Protein AF-A0A7K0A4R8-F1 (afdb_monomer)

Structure (mmCIF, N/CA/C/O backbone):
data_AF-A0A7K0A4R8-F1
#
_entry.id   AF-A0A7K0A4R8-F1
#
loop_
_atom_site.group_PDB
_atom_site.id
_atom_site.type_symbol
_atom_site.label_atom_id
_atom_site.label_alt_id
_atom_site.label_comp_id
_atom_site.label_asym_id
_atom_site.label_entity_id
_atom_site.label_seq_id
_atom_site.pdbx_PDB_ins_code
_atom_site.Cartn_x
_atom_site.Cartn_y
_atom_site.Cartn_z
_atom_site.occupancy
_atom_site.B_iso_or_equiv
_atom_site.auth_seq_id
_atom_site.auth_comp_id
_atom_site.auth_asym_id
_atom_site.auth_atom_id
_atom_site.pdbx_PDB_model_num
ATOM 1 N N . MET A 1 1 ? -13.236 -8.583 18.198 1.00 48.03 1 MET A N 1
ATOM 2 C CA . MET A 1 1 ? -13.413 -7.502 19.189 1.00 48.03 1 MET A CA 1
ATOM 3 C C . MET A 1 1 ? -12.842 -6.235 18.577 1.00 48.03 1 MET A C 1
ATOM 5 O O . MET A 1 1 ? -11.644 -6.245 18.315 1.00 48.03 1 MET A O 1
ATOM 9 N N . PRO A 1 2 ? -13.654 -5.213 18.265 1.00 56.94 2 PRO A N 1
ATOM 10 C CA . PRO A 1 2 ? -13.117 -3.922 17.845 1.00 56.94 2 PRO A CA 1
ATOM 11 C C . PRO A 1 2 ? -12.260 -3.360 18.986 1.00 56.94 2 PRO A C 1
ATOM 13 O O . PRO A 1 2 ? -12.686 -3.347 20.142 1.00 56.94 2 PRO A O 1
ATOM 16 N N . SER A 1 3 ? -11.025 -2.979 18.679 1.00 70.00 3 SER A N 1
ATOM 17 C CA . SER A 1 3 ? -10.139 -2.322 19.636 1.00 70.00 3 SER A CA 1
ATOM 18 C C . SER A 1 3 ? -10.689 -0.919 19.939 1.00 70.00 3 SER A C 1
ATOM 20 O O . SER A 1 3 ? -11.349 -0.327 19.100 1.00 70.00 3 SER A O 1
ATOM 22 N N . ASN A 1 4 ? -10.453 -0.330 21.113 1.00 81.88 4 ASN A N 1
ATOM 23 C CA . ASN A 1 4 ? -10.933 1.038 21.419 1.00 81.88 4 ASN A CA 1
ATOM 24 C C . ASN A 1 4 ? -9.849 2.112 21.186 1.00 81.88 4 ASN A C 1
ATOM 26 O O . ASN A 1 4 ? -9.869 3.186 21.779 1.00 81.88 4 ASN A O 1
ATOM 30 N N . LEU A 1 5 ? -8.854 1.800 20.350 1.00 86.50 5 LEU A N 1
ATOM 31 C CA . LEU A 1 5 ? -7.669 2.636 20.143 1.00 86.50 5 LEU A CA 1
ATOM 32 C C . LEU A 1 5 ? -7.964 3.869 19.269 1.00 86.50 5 LEU A C 1
ATOM 34 O O . LEU A 1 5 ? -8.746 3.754 18.331 1.00 86.50 5 LEU A O 1
ATOM 38 N N . PRO A 1 6 ? -7.319 5.027 19.488 1.00 91.19 6 PRO A N 1
ATOM 39 C CA . PRO A 1 6 ? -7.402 6.168 18.571 1.00 91.19 6 PRO A CA 1
ATOM 40 C C . PRO A 1 6 ? -6.922 5.827 17.147 1.00 91.19 6 PRO A C 1
ATOM 42 O O . PRO A 1 6 ? -6.050 4.975 16.971 1.00 91.19 6 PRO A O 1
ATOM 45 N N . LEU A 1 7 ? -7.449 6.520 16.124 1.00 89.19 7 LEU A N 1
ATOM 46 C CA . LEU A 1 7 ? -7.087 6.282 14.712 1.00 89.19 7 LEU A CA 1
ATOM 47 C C . LEU A 1 7 ? -5.584 6.465 14.434 1.00 89.19 7 LEU A C 1
ATOM 49 O O . LEU A 1 7 ? -5.006 5.656 13.714 1.00 89.19 7 LEU A O 1
ATOM 53 N N . ASP A 1 8 ? -4.948 7.464 15.052 1.00 90.12 8 ASP A N 1
ATOM 54 C CA . ASP A 1 8 ? -3.499 7.700 14.940 1.00 90.12 8 ASP A CA 1
ATOM 55 C C . ASP A 1 8 ? -2.684 6.530 15.523 1.00 90.12 8 ASP A C 1
ATOM 57 O O . ASP A 1 8 ? -1.754 6.014 14.902 1.00 90.12 8 ASP A O 1
ATOM 61 N N . THR A 1 9 ? -3.084 6.029 16.696 1.00 91.69 9 THR A N 1
ATOM 62 C CA . THR A 1 9 ? -2.449 4.857 17.317 1.00 91.69 9 THR A CA 1
ATOM 63 C C . THR A 1 9 ? -2.578 3.621 16.435 1.00 91.69 9 THR A C 1
ATOM 65 O O . THR A 1 9 ? -1.631 2.844 16.309 1.00 91.69 9 THR A O 1
ATOM 68 N N . LEU A 1 10 ? -3.734 3.451 15.798 1.00 91.75 10 LEU A N 1
ATOM 69 C CA . LEU A 1 10 ? -3.991 2.337 14.901 1.00 91.75 10 LEU A CA 1
ATOM 70 C C . LEU A 1 10 ? -3.136 2.434 13.623 1.00 91.75 10 LEU A C 1
ATOM 72 O O . LEU A 1 10 ? -2.549 1.435 13.213 1.00 91.75 10 LEU A O 1
ATOM 76 N N . GLY A 1 11 ? -2.958 3.635 13.063 1.00 89.12 11 GLY A N 1
ATOM 77 C CA . GLY A 1 11 ? -2.013 3.891 11.967 1.00 89.12 11 GLY A CA 1
ATOM 78 C C . GLY A 1 11 ? -0.572 3.515 12.317 1.00 89.12 11 GLY A C 1
ATOM 79 O O . GLY A 1 11 ? 0.081 2.769 11.584 1.00 89.12 11 GLY A O 1
ATOM 80 N N . LYS A 1 12 ? -0.102 3.931 13.498 1.00 92.94 12 LYS A N 1
ATOM 81 C CA . LYS A 1 12 ? 1.234 3.578 14.011 1.00 92.94 12 LYS A CA 1
ATOM 82 C C . LYS A 1 12 ? 1.415 2.068 14.189 1.00 92.94 12 LYS A C 1
ATOM 84 O O . LYS A 1 12 ? 2.472 1.532 13.859 1.00 92.94 12 LYS A O 1
ATOM 89 N N . GLN A 1 13 ? 0.390 1.363 14.672 1.00 92.06 13 GLN A N 1
ATOM 90 C CA . GLN A 1 13 ? 0.427 -0.098 14.797 1.00 92.06 13 GLN A CA 1
ATOM 91 C C . GLN A 1 13 ? 0.476 -0.799 13.437 1.00 92.06 13 GLN A C 1
ATOM 93 O O . GLN A 1 13 ? 1.206 -1.782 13.290 1.00 92.06 13 GLN A O 1
ATOM 98 N N . ILE A 1 14 ? -0.255 -0.299 12.438 1.00 93.06 14 ILE A N 1
ATOM 99 C CA . ILE A 1 14 ? -0.179 -0.809 11.064 1.00 93.06 14 ILE A CA 1
ATOM 100 C C . ILE A 1 14 ? 1.254 -0.675 10.547 1.00 93.06 14 ILE A C 1
ATOM 102 O O . ILE A 1 14 ? 1.844 -1.680 10.151 1.00 93.06 14 ILE A O 1
ATOM 106 N N . ALA A 1 15 ? 1.832 0.528 10.615 1.00 91.00 15 ALA A N 1
ATOM 107 C CA . ALA A 1 15 ? 3.188 0.792 10.136 1.00 91.00 15 ALA A CA 1
ATOM 108 C C . ALA A 1 15 ? 4.223 -0.127 10.809 1.00 91.00 15 ALA A C 1
ATOM 110 O O . ALA A 1 15 ? 4.987 -0.807 10.128 1.00 91.00 15 ALA A O 1
ATOM 111 N N . ALA A 1 16 ? 4.174 -0.245 12.140 1.00 91.62 16 ALA A N 1
ATOM 112 C CA . ALA A 1 16 ? 5.097 -1.091 12.895 1.00 91.62 16 ALA A CA 1
ATOM 113 C C . ALA A 1 16 ? 5.015 -2.578 12.506 1.00 91.62 16 ALA A C 1
ATOM 115 O O . ALA A 1 16 ? 6.039 -3.263 12.452 1.00 91.62 16 ALA A O 1
ATOM 116 N N . ASN A 1 17 ? 3.813 -3.097 12.239 1.00 88.88 17 ASN A N 1
ATOM 117 C CA . ASN A 1 17 ? 3.649 -4.479 11.791 1.00 88.88 17 ASN A CA 1
ATOM 118 C C . ASN A 1 17 ? 4.158 -4.675 10.360 1.00 88.88 17 ASN A C 1
ATOM 120 O O . ASN A 1 17 ? 4.811 -5.679 10.096 1.00 88.88 17 ASN A O 1
ATOM 124 N N . VAL A 1 18 ? 3.939 -3.715 9.456 1.00 88.56 18 VAL A N 1
ATOM 125 C CA . VAL A 1 18 ? 4.486 -3.778 8.091 1.00 88.56 18 VAL A CA 1
ATOM 126 C C . VAL A 1 18 ? 6.014 -3.836 8.123 1.00 88.56 18 VAL A C 1
ATOM 128 O O . VAL A 1 18 ? 6.585 -4.766 7.560 1.00 88.56 18 VAL A O 1
ATOM 131 N N . THR A 1 19 ? 6.670 -2.947 8.875 1.00 88.50 19 THR A N 1
ATOM 132 C CA . THR A 1 19 ? 8.137 -2.939 9.004 1.00 88.50 19 THR A CA 1
ATOM 133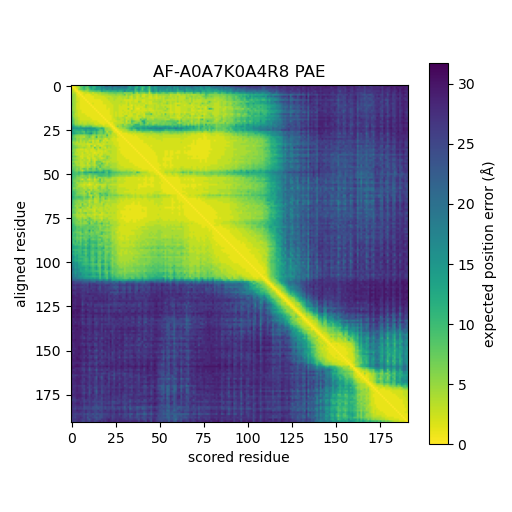 C C . THR A 1 19 ? 8.678 -4.251 9.573 1.00 88.50 19 THR A C 1
ATOM 135 O O . THR A 1 19 ? 9.663 -4.788 9.070 1.00 88.50 19 THR A O 1
ATOM 138 N N . LYS A 1 20 ? 8.033 -4.814 10.603 1.00 87.06 20 LYS A N 1
ATOM 139 C CA . LYS A 1 20 ? 8.429 -6.123 11.154 1.00 87.06 20 LYS A CA 1
ATOM 140 C C . LYS A 1 20 ? 8.215 -7.255 10.153 1.00 87.06 20 LYS A C 1
ATOM 142 O O . LYS A 1 20 ? 9.029 -8.174 10.097 1.00 87.06 20 LYS A O 1
ATOM 147 N N . GLY A 1 21 ? 7.143 -7.190 9.368 1.00 80.50 21 GLY A N 1
ATOM 148 C CA . GLY A 1 21 ? 6.883 -8.153 8.307 1.00 80.50 21 GLY A CA 1
ATOM 149 C C . GLY A 1 21 ? 7.978 -8.142 7.244 1.00 80.50 21 GLY A C 1
ATOM 150 O O . GLY A 1 21 ? 8.451 -9.200 6.841 1.00 80.50 21 GLY A O 1
ATOM 151 N N . ASP A 1 22 ? 8.450 -6.954 6.871 1.00 81.88 22 ASP A N 1
ATOM 152 C CA . ASP A 1 22 ? 9.543 -6.793 5.911 1.00 81.88 22 ASP A CA 1
ATOM 153 C C . ASP A 1 22 ? 10.886 -7.325 6.452 1.00 81.88 22 ASP A C 1
ATOM 155 O O . ASP A 1 22 ? 11.701 -7.830 5.682 1.00 81.88 22 ASP A O 1
ATOM 159 N N . GLN A 1 23 ? 11.107 -7.269 7.772 1.00 82.50 23 GLN A N 1
ATOM 160 C CA . GLN A 1 23 ? 12.340 -7.742 8.418 1.00 82.50 23 GLN A CA 1
ATOM 161 C C . GLN A 1 23 ? 12.416 -9.268 8.597 1.00 82.50 23 GLN A C 1
ATOM 163 O O . GLN A 1 23 ? 13.508 -9.831 8.537 1.00 82.50 23 GLN A O 1
ATOM 168 N N . TYR A 1 24 ? 11.292 -9.955 8.822 1.00 84.38 24 TYR A N 1
ATOM 169 C CA . TYR A 1 24 ? 11.282 -11.385 9.163 1.00 84.38 24 TYR A CA 1
ATOM 170 C C . TYR A 1 24 ? 10.509 -12.205 8.132 1.00 84.38 24 TYR A C 1
ATOM 172 O O . TYR A 1 24 ? 9.318 -12.438 8.310 1.00 84.38 24 TYR A O 1
ATOM 180 N N . ALA A 1 25 ? 11.185 -12.707 7.093 1.00 70.38 25 ALA A N 1
ATOM 181 C CA . ALA A 1 25 ? 10.550 -13.419 5.976 1.00 70.38 25 ALA A CA 1
ATOM 182 C C . ALA A 1 25 ? 9.622 -14.577 6.404 1.00 70.38 25 ALA A C 1
ATOM 184 O O . ALA A 1 25 ? 8.521 -14.694 5.866 1.00 70.38 25 ALA A O 1
ATOM 185 N N . ASP A 1 26 ? 10.012 -15.362 7.413 1.00 72.00 26 ASP A N 1
ATOM 186 C CA . ASP A 1 26 ? 9.232 -16.520 7.884 1.00 72.00 26 ASP A CA 1
ATOM 187 C C . ASP A 1 26 ? 8.018 -16.129 8.743 1.00 72.00 26 ASP A C 1
ATOM 189 O O . ASP A 1 26 ? 7.036 -16.863 8.827 1.00 72.00 26 ASP A O 1
ATOM 193 N N . LYS A 1 27 ? 8.055 -14.948 9.376 1.00 86.12 27 LYS A N 1
ATOM 194 C CA . LYS A 1 27 ? 6.949 -14.404 10.190 1.00 86.12 27 LYS A CA 1
ATOM 195 C C . LYS A 1 27 ? 6.178 -13.294 9.474 1.00 86.12 27 LYS A C 1
ATOM 197 O O . LYS A 1 27 ? 5.185 -12.795 10.004 1.00 86.12 27 LYS A O 1
ATOM 202 N N . AL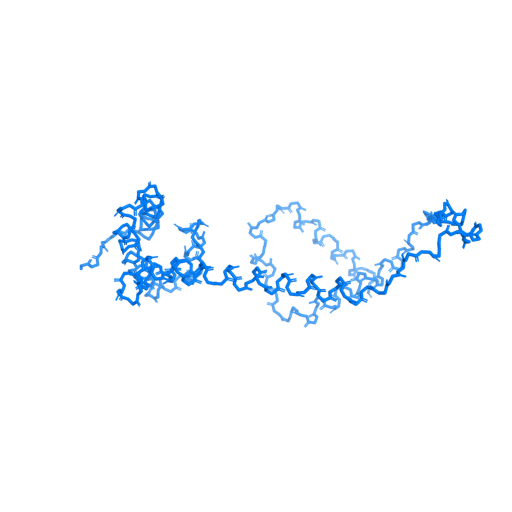A A 1 28 ? 6.605 -12.936 8.266 1.00 86.00 28 ALA A N 1
ATOM 203 C CA . ALA A 1 28 ? 6.108 -11.800 7.507 1.00 86.00 28 ALA A CA 1
ATOM 204 C C . ALA A 1 28 ? 4.602 -11.882 7.289 1.00 86.00 28 ALA A C 1
ATOM 206 O O . ALA A 1 28 ? 3.875 -10.915 7.506 1.00 86.00 28 ALA A O 1
ATOM 207 N N . GLU A 1 29 ? 4.116 -13.068 6.928 1.00 89.12 29 GLU A N 1
ATOM 208 C CA . GLU A 1 29 ? 2.702 -13.271 6.645 1.00 89.12 29 GLU A CA 1
ATOM 209 C C . GLU A 1 29 ? 1.816 -13.025 7.874 1.00 89.12 29 GLU A C 1
ATOM 211 O O . GLU A 1 29 ? 0.745 -12.441 7.736 1.00 89.12 29 GLU A O 1
ATOM 216 N N . GLN A 1 30 ? 2.261 -13.393 9.079 1.00 92.50 30 GLN A N 1
ATOM 217 C CA . GLN A 1 30 ? 1.497 -13.136 10.306 1.00 92.50 30 GLN A CA 1
ATOM 218 C C . GLN A 1 30 ? 1.392 -11.634 10.587 1.00 92.50 30 GLN A C 1
ATOM 220 O O . GLN A 1 30 ? 0.315 -11.141 10.923 1.00 92.50 30 GLN A O 1
ATOM 225 N N . PHE A 1 31 ? 2.485 -10.895 10.393 1.00 93.62 31 PHE A N 1
ATOM 226 C CA . PHE A 1 31 ? 2.487 -9.444 10.559 1.00 93.62 31 PHE A CA 1
ATOM 227 C C . PHE A 1 31 ? 1.642 -8.733 9.497 1.00 93.62 31 PHE A C 1
ATOM 229 O O . PHE A 1 31 ? 0.895 -7.817 9.837 1.00 93.62 31 PHE A O 1
ATOM 236 N N . TYR A 1 32 ? 1.677 -9.177 8.237 1.00 93.88 32 TYR A N 1
ATOM 237 C CA . TYR A 1 32 ? 0.805 -8.627 7.195 1.00 93.88 32 TYR A CA 1
ATOM 238 C C . TYR A 1 32 ? -0.670 -8.969 7.427 1.00 93.88 32 TYR A C 1
ATOM 240 O O . TYR A 1 32 ? -1.522 -8.115 7.194 1.00 93.88 32 TYR A O 1
ATOM 248 N N . LYS A 1 33 ? -0.987 -10.165 7.948 1.00 94.81 33 LYS A N 1
ATOM 249 C CA . LYS A 1 33 ? -2.347 -10.511 8.397 1.00 94.81 33 LYS A CA 1
ATOM 250 C C . LYS A 1 33 ? -2.808 -9.574 9.509 1.00 94.81 33 LYS A C 1
ATOM 252 O O . LYS A 1 33 ? -3.890 -9.006 9.408 1.00 94.81 33 LYS A O 1
ATOM 257 N N . ALA A 1 34 ? -1.978 -9.353 10.528 1.00 95.38 34 ALA A N 1
ATOM 258 C CA . ALA A 1 34 ? -2.294 -8.418 11.606 1.00 95.38 34 ALA A CA 1
ATOM 259 C C . ALA A 1 34 ? -2.507 -6.988 11.078 1.00 95.38 34 ALA A C 1
ATOM 261 O O . ALA A 1 34 ? -3.516 -6.360 11.392 1.00 95.38 34 ALA A O 1
ATOM 262 N N . ALA A 1 35 ? -1.612 -6.496 10.214 1.00 95.69 35 ALA A N 1
ATOM 263 C CA . ALA A 1 35 ? -1.753 -5.193 9.566 1.00 95.69 35 ALA A CA 1
ATOM 264 C C . ALA A 1 35 ? -3.052 -5.089 8.746 1.00 95.69 35 ALA A C 1
ATOM 266 O O . ALA A 1 35 ? -3.754 -4.084 8.835 1.00 95.69 35 ALA A O 1
ATOM 267 N N . GLY A 1 36 ? -3.410 -6.133 7.993 1.00 96.81 36 GLY A N 1
ATOM 268 C CA . GLY A 1 36 ? -4.660 -6.199 7.238 1.00 96.81 36 GLY A CA 1
ATOM 269 C C . GLY A 1 36 ? -5.904 -6.145 8.127 1.00 96.81 36 GLY A C 1
ATOM 270 O O . GLY A 1 36 ? -6.830 -5.401 7.814 1.00 96.81 36 GLY A O 1
ATOM 271 N N . LEU A 1 37 ? -5.906 -6.840 9.271 1.00 97.31 37 LEU A N 1
ATOM 272 C CA . LEU A 1 37 ? -6.999 -6.768 10.250 1.00 97.31 37 LEU A CA 1
ATOM 273 C C . LEU A 1 37 ? -7.175 -5.348 10.808 1.00 97.31 37 LEU A C 1
ATOM 275 O O . LEU A 1 37 ? -8.299 -4.848 10.874 1.00 97.31 37 LEU A O 1
ATOM 279 N N . TYR A 1 38 ? -6.076 -4.664 11.137 1.00 97.00 38 TYR A N 1
ATOM 280 C CA . TYR A 1 38 ? -6.137 -3.261 11.555 1.00 97.00 38 TYR A CA 1
ATOM 281 C C . TYR A 1 38 ? -6.635 -2.347 10.432 1.00 97.00 38 TYR A C 1
ATOM 283 O O . TYR A 1 38 ? -7.429 -1.447 10.687 1.00 97.00 38 TYR A O 1
ATOM 291 N N . LEU A 1 39 ? -6.234 -2.578 9.179 1.00 97.50 39 LEU A N 1
ATOM 292 C CA . LEU A 1 39 ? -6.717 -1.801 8.033 1.00 97.50 39 LEU A CA 1
ATOM 293 C C . LEU A 1 39 ? -8.223 -1.982 7.791 1.00 97.50 39 LEU A C 1
ATOM 295 O O . LEU A 1 39 ? -8.891 -1.010 7.439 1.00 97.50 39 LEU A O 1
ATOM 299 N N . ILE A 1 40 ? -8.769 -3.184 8.002 1.00 97.50 40 ILE A N 1
ATOM 300 C CA . ILE A 1 40 ? -10.220 -3.436 7.951 1.00 97.50 40 ILE A CA 1
ATOM 301 C C . ILE A 1 40 ? -10.928 -2.593 9.012 1.00 97.50 40 ILE A C 1
ATOM 303 O O . ILE A 1 40 ? -11.839 -1.827 8.692 1.00 97.50 40 ILE A O 1
ATOM 307 N N . GLU A 1 41 ? -10.453 -2.667 10.256 1.00 96.56 41 GLU A N 1
ATOM 308 C CA . GLU A 1 41 ? -11.001 -1.891 11.366 1.00 96.56 41 GLU A CA 1
ATOM 309 C C . GLU A 1 41 ? -10.912 -0.377 11.104 1.00 96.56 41 GLU A C 1
ATOM 311 O O . GLU A 1 41 ? -11.895 0.349 11.279 1.00 96.56 41 GLU A O 1
ATOM 316 N N . ALA A 1 42 ? -9.768 0.108 10.618 1.00 96.50 42 ALA A N 1
ATOM 317 C CA . ALA A 1 42 ? -9.579 1.503 10.238 1.00 96.50 42 ALA A CA 1
ATOM 318 C C . ALA A 1 42 ? -10.600 1.938 9.186 1.00 96.50 42 ALA A C 1
ATOM 320 O O . ALA A 1 42 ? -11.249 2.973 9.331 1.00 96.50 42 ALA A O 1
ATOM 321 N N . LYS A 1 43 ? -10.768 1.135 8.132 1.00 96.62 43 LYS A N 1
ATOM 322 C CA . LYS A 1 43 ? -11.656 1.440 7.010 1.00 96.62 43 LYS A CA 1
ATOM 323 C C . LYS A 1 43 ? -13.112 1.536 7.451 1.00 96.62 43 LYS A C 1
ATOM 325 O O . LYS A 1 43 ? -13.824 2.438 7.008 1.00 96.62 43 LYS A O 1
ATOM 330 N N . GLU A 1 44 ? -13.551 0.658 8.349 1.00 96.38 44 GLU A N 1
ATOM 331 C CA . GLU A 1 44 ? -14.889 0.731 8.941 1.00 96.38 44 GLU A CA 1
ATOM 332 C C . GLU A 1 44 ? -15.086 1.998 9.771 1.00 96.38 44 GLU A C 1
ATOM 334 O O . GLU A 1 44 ? -16.130 2.644 9.672 1.00 96.38 44 GLU A O 1
ATOM 339 N N . ARG A 1 45 ? -14.092 2.385 10.573 1.00 94.56 45 ARG A N 1
ATOM 340 C CA . ARG A 1 45 ? -14.174 3.594 11.402 1.00 94.56 45 ARG A CA 1
ATOM 341 C C . ARG A 1 45 ? -14.160 4.864 10.576 1.00 94.56 45 ARG A C 1
ATOM 343 O O . ARG A 1 45 ? -14.979 5.739 10.815 1.00 94.56 45 ARG A O 1
ATOM 350 N N . VAL A 1 46 ? -13.297 4.937 9.569 1.00 95.88 46 VAL A N 1
ATOM 351 C CA . VAL A 1 46 ? -13.259 6.055 8.621 1.00 95.88 46 VAL A CA 1
ATOM 352 C C . VAL A 1 46 ? -14.621 6.217 7.941 1.00 95.88 46 VAL A C 1
ATOM 354 O O . VAL A 1 46 ? -15.147 7.327 7.886 1.00 95.88 46 VAL A O 1
ATOM 357 N N . LYS A 1 47 ? -15.249 5.108 7.524 1.00 95.19 47 LYS A N 1
ATOM 358 C CA . LYS A 1 47 ? -16.606 5.116 6.960 1.00 95.19 47 LYS A CA 1
ATOM 359 C C . LYS A 1 47 ? -17.666 5.597 7.961 1.00 95.19 47 LYS A C 1
ATOM 361 O O . LYS A 1 47 ? -18.592 6.288 7.556 1.00 95.19 47 LYS A O 1
ATOM 366 N N . LYS A 1 48 ? -17.552 5.228 9.242 1.00 94.12 48 LYS A N 1
ATOM 367 C CA . LYS A 1 48 ? -18.496 5.630 10.303 1.00 94.12 48 LYS A CA 1
ATOM 368 C C . LYS A 1 48 ? -18.363 7.104 10.686 1.00 94.12 48 LYS A C 1
ATOM 370 O O . LYS A 1 48 ? -19.374 7.772 10.846 1.00 94.12 48 LYS A O 1
ATOM 375 N N . THR A 1 49 ? -17.138 7.600 10.842 1.00 91.81 49 THR A N 1
ATOM 376 C CA . THR A 1 49 ? -16.881 8.984 11.264 1.00 91.81 49 THR A CA 1
ATOM 377 C C . THR A 1 49 ? -17.107 9.976 10.124 1.00 91.81 49 THR A C 1
ATOM 379 O O . THR A 1 49 ? -17.476 11.115 10.381 1.00 91.81 49 THR A O 1
ATOM 382 N N . ASN A 1 50 ? -16.874 9.564 8.872 1.00 89.94 50 ASN A N 1
ATOM 383 C CA . ASN A 1 50 ? -17.022 10.383 7.660 1.00 89.94 50 ASN A CA 1
ATOM 384 C C . ASN A 1 50 ? -16.234 11.714 7.668 1.00 89.94 50 ASN A C 1
ATOM 386 O O . ASN A 1 50 ? -16.498 12.601 6.866 1.00 89.94 50 ASN A O 1
ATOM 390 N N . ALA A 1 51 ? -15.253 11.852 8.566 1.00 91.50 51 ALA A N 1
ATOM 391 C CA . ALA A 1 51 ? -14.425 13.050 8.691 1.00 91.50 51 ALA A CA 1
ATOM 392 C C . ALA A 1 51 ? -13.330 13.139 7.616 1.00 91.50 51 ALA A C 1
ATOM 394 O O . ALA A 1 51 ? -12.802 14.213 7.356 1.00 91.50 51 ALA A O 1
ATOM 395 N N . LEU A 1 52 ? -12.951 12.005 7.023 1.00 94.38 52 LEU A N 1
ATOM 396 C CA . LEU A 1 52 ? -11.879 11.911 6.037 1.00 94.38 52 LEU A CA 1
ATOM 397 C C . LEU A 1 52 ? -12.111 10.724 5.103 1.00 94.38 52 LEU A C 1
ATOM 399 O O . LEU A 1 52 ? -12.742 9.733 5.471 1.00 94.38 52 LEU A O 1
ATOM 403 N N . THR A 1 53 ? -11.595 10.809 3.881 1.00 96.31 53 THR A N 1
ATOM 404 C CA . THR A 1 53 ? -11.655 9.703 2.919 1.00 96.31 53 THR A CA 1
ATOM 405 C C . THR A 1 53 ? -10.639 8.615 3.272 1.00 96.31 53 THR A C 1
ATOM 407 O O . THR A 1 53 ? -9.599 8.878 3.875 1.00 96.31 53 THR A O 1
ATOM 410 N N . TRP A 1 54 ? -10.875 7.379 2.815 1.00 95.50 54 TRP A N 1
ATOM 411 C CA . TRP A 1 54 ? -9.923 6.273 3.007 1.00 95.50 54 TRP A CA 1
ATOM 412 C C . TRP A 1 54 ? -8.510 6.593 2.489 1.00 95.50 54 TRP A C 1
ATOM 414 O O . TRP A 1 54 ? -7.513 6.192 3.079 1.00 95.50 54 TRP A O 1
ATOM 424 N N . SER A 1 55 ? -8.408 7.361 1.403 1.00 95.56 55 SER A N 1
ATOM 425 C CA . SER A 1 55 ? -7.109 7.749 0.844 1.00 95.56 55 SER A CA 1
ATOM 426 C C . SER A 1 55 ? -6.386 8.780 1.704 1.00 95.56 55 SER A C 1
ATOM 428 O O . SER A 1 55 ? -5.175 8.678 1.882 1.00 95.56 55 SER A O 1
ATOM 430 N N . GLN A 1 56 ? -7.121 9.750 2.256 1.00 95.94 56 GLN A N 1
ATOM 431 C CA . GLN A 1 56 ? -6.568 10.719 3.201 1.00 95.94 56 GLN A CA 1
ATOM 432 C C . GLN A 1 56 ? -6.118 10.025 4.488 1.00 95.94 56 GLN A C 1
ATOM 434 O O . GLN A 1 56 ? -5.029 10.317 4.969 1.00 95.94 56 GLN A O 1
ATOM 439 N N . PHE A 1 57 ? -6.892 9.052 4.990 1.00 96.56 57 PHE A N 1
ATOM 440 C CA . PHE A 1 57 ? -6.497 8.244 6.147 1.00 96.56 57 PHE A CA 1
ATOM 441 C C . PHE A 1 57 ? -5.116 7.623 5.949 1.00 96.56 57 PHE A C 1
ATOM 443 O O . PHE A 1 57 ? -4.236 7.830 6.783 1.00 96.56 57 PHE A O 1
ATOM 450 N N . LEU A 1 58 ? -4.937 6.893 4.840 1.00 96.62 58 LEU A N 1
ATOM 451 C CA . LEU A 1 58 ? -3.683 6.214 4.529 1.00 96.62 58 LEU A CA 1
ATOM 452 C C . LEU A 1 58 ? -2.534 7.213 4.403 1.00 96.62 58 LEU A C 1
ATOM 454 O O . LEU A 1 58 ? -1.494 7.007 5.008 1.00 96.62 58 LEU A O 1
ATOM 458 N N . ARG A 1 59 ? -2.732 8.331 3.697 1.00 94.94 59 ARG A N 1
ATOM 459 C CA . ARG A 1 59 ? -1.684 9.347 3.529 1.00 94.94 59 ARG A CA 1
ATOM 460 C C . ARG A 1 59 ? -1.239 9.968 4.858 1.00 94.94 59 ARG A C 1
ATOM 462 O O . ARG A 1 59 ? -0.052 10.208 5.033 1.00 94.94 59 ARG A O 1
ATOM 469 N N . ILE A 1 60 ? -2.179 10.236 5.765 1.00 94.62 60 ILE A N 1
ATOM 470 C CA . ILE A 1 60 ? -1.906 10.909 7.044 1.00 94.62 60 ILE A CA 1
ATOM 471 C C . ILE A 1 60 ? -1.322 9.935 8.073 1.00 94.62 60 ILE A C 1
ATOM 473 O O . ILE A 1 60 ? -0.370 10.269 8.768 1.00 94.62 60 ILE A O 1
ATOM 477 N N . ASN A 1 61 ? -1.894 8.733 8.184 1.00 94.75 61 ASN A N 1
ATOM 478 C CA . ASN A 1 61 ? -1.611 7.808 9.288 1.00 94.75 61 ASN A CA 1
ATOM 479 C C . ASN A 1 61 ? -0.694 6.642 8.882 1.00 94.75 61 ASN A C 1
ATOM 481 O O . ASN A 1 61 ? -0.225 5.898 9.742 1.00 94.75 61 ASN A O 1
ATOM 485 N N . CYS A 1 62 ? -0.473 6.439 7.582 1.00 94.19 62 CYS A N 1
ATOM 486 C CA . CYS A 1 62 ? 0.304 5.338 7.013 1.00 94.19 62 CYS A CA 1
ATOM 487 C C . CYS A 1 62 ? 1.109 5.827 5.792 1.00 94.19 62 CYS A C 1
ATOM 489 O O . CYS A 1 62 ? 0.935 5.302 4.692 1.00 94.19 62 CYS A O 1
ATOM 491 N N . SER A 1 63 ? 1.966 6.841 5.972 1.00 88.81 63 SER A N 1
ATOM 492 C CA . SER A 1 63 ? 2.680 7.542 4.885 1.00 88.81 63 SER A CA 1
ATOM 493 C C . SER A 1 63 ? 3.408 6.622 3.903 1.00 88.81 63 SER A C 1
ATOM 495 O O . SER A 1 63 ? 3.429 6.888 2.704 1.00 88.81 63 SER A O 1
ATOM 497 N N . ASP A 1 64 ? 3.953 5.516 4.404 1.00 90.50 64 ASP A N 1
ATOM 498 C CA . ASP A 1 64 ? 4.784 4.597 3.621 1.00 90.50 64 ASP A CA 1
ATOM 499 C C . ASP A 1 64 ? 3.953 3.512 2.915 1.00 90.50 64 ASP A C 1
ATOM 501 O O . ASP A 1 64 ? 4.480 2.664 2.192 1.00 90.50 64 ASP A O 1
ATOM 505 N N . LEU A 1 65 ? 2.631 3.514 3.122 1.00 93.94 65 LEU A N 1
ATOM 506 C CA . LEU A 1 65 ? 1.728 2.491 2.623 1.00 93.94 65 LEU A CA 1
ATOM 507 C C . LEU A 1 65 ? 0.917 2.998 1.430 1.00 93.94 65 LEU A C 1
ATOM 509 O O . LEU A 1 65 ? -0.000 3.811 1.556 1.00 93.94 65 LEU A O 1
ATOM 513 N N . SER A 1 66 ? 1.193 2.439 0.252 1.00 95.25 66 SER A N 1
ATOM 514 C CA . SER A 1 66 ? 0.386 2.727 -0.932 1.00 95.25 66 SER A CA 1
ATOM 515 C C . SER A 1 66 ? -1.036 2.167 -0.799 1.00 95.25 66 SER A C 1
ATOM 517 O O . SER A 1 66 ? -1.278 1.153 -0.137 1.00 95.25 66 SER A O 1
ATOM 519 N N . ARG A 1 67 ? -1.999 2.791 -1.494 1.00 96.12 67 ARG A N 1
ATOM 520 C CA . ARG A 1 67 ? -3.402 2.336 -1.509 1.00 96.12 67 ARG A CA 1
ATOM 521 C C . ARG A 1 67 ? -3.522 0.881 -1.964 1.00 96.12 67 ARG A C 1
ATOM 523 O O . ARG A 1 67 ? -4.251 0.106 -1.351 1.00 96.12 67 ARG A O 1
ATOM 530 N N . GLN A 1 68 ? -2.798 0.514 -3.021 1.00 95.56 68 GLN A N 1
ATOM 531 C CA . GLN A 1 68 ? -2.773 -0.858 -3.520 1.00 95.56 68 GLN A CA 1
ATOM 532 C C . GLN A 1 68 ? -2.241 -1.809 -2.447 1.00 95.56 68 GLN A C 1
ATOM 534 O O . GLN A 1 68 ? -2.894 -2.800 -2.138 1.00 95.56 68 GLN A O 1
ATOM 539 N N . ARG A 1 69 ? -1.118 -1.468 -1.808 1.00 95.00 69 ARG A N 1
ATOM 540 C CA . ARG A 1 69 ? -0.509 -2.320 -0.787 1.00 95.00 69 ARG A CA 1
ATOM 541 C C . ARG A 1 69 ? -1.412 -2.511 0.434 1.00 95.00 69 ARG A C 1
ATOM 543 O O . ARG A 1 69 ? -1.507 -3.614 0.962 1.00 95.00 69 ARG A O 1
ATOM 550 N N . ALA A 1 70 ? -2.147 -1.473 0.830 1.00 97.06 70 ALA A N 1
ATOM 551 C CA . ALA A 1 70 ? -3.168 -1.583 1.868 1.00 97.06 70 ALA A CA 1
ATOM 552 C C . ALA A 1 70 ? -4.274 -2.587 1.490 1.00 97.06 70 ALA A C 1
ATOM 554 O O . ALA A 1 70 ? -4.680 -3.400 2.317 1.00 97.06 70 ALA A O 1
ATOM 555 N N . HIS A 1 71 ? -4.745 -2.573 0.238 1.00 96.81 71 HIS A N 1
ATOM 556 C CA . HIS A 1 71 ? -5.731 -3.547 -0.241 1.00 96.81 71 HIS A CA 1
ATOM 557 C C . HIS A 1 71 ? -5.193 -4.978 -0.253 1.00 96.81 71 HIS A C 1
ATOM 559 O O . HIS A 1 71 ? -5.909 -5.899 0.126 1.00 96.81 71 HIS A O 1
ATOM 565 N N . GLU A 1 72 ? -3.941 -5.159 -0.652 1.00 96.25 72 GLU A N 1
ATOM 566 C CA . GLU A 1 72 ? -3.264 -6.455 -0.649 1.00 96.25 72 GLU A CA 1
ATOM 567 C C . GLU A 1 72 ? -3.190 -7.048 0.768 1.00 96.25 72 GLU A C 1
ATOM 569 O O . GLU A 1 72 ? -3.522 -8.214 0.974 1.00 96.25 72 GLU A O 1
ATOM 574 N N . TYR A 1 73 ? -2.854 -6.238 1.776 1.00 96.69 73 TYR A N 1
ATOM 575 C CA . TYR A 1 73 ? -2.851 -6.683 3.174 1.00 96.69 73 TYR A CA 1
ATOM 576 C C . TYR A 1 73 ? -4.242 -7.049 3.689 1.00 96.69 73 TYR A C 1
ATOM 578 O O . TYR A 1 73 ? -4.385 -8.058 4.377 1.00 96.69 73 TYR A O 1
ATOM 586 N N . ILE A 1 74 ? -5.277 -6.292 3.312 1.00 97.56 74 ILE A N 1
ATOM 587 C CA . ILE A 1 74 ? -6.671 -6.650 3.614 1.00 97.56 74 ILE A CA 1
ATOM 588 C C . ILE A 1 74 ? -7.022 -8.011 2.993 1.00 97.56 74 ILE A C 1
ATOM 590 O O . ILE A 1 74 ? -7.598 -8.854 3.668 1.00 97.56 74 ILE A O 1
ATOM 594 N N . GLN A 1 75 ? -6.632 -8.272 1.740 1.00 97.50 75 GLN A N 1
ATOM 595 C CA . GLN A 1 75 ? -6.881 -9.569 1.095 1.00 97.50 75 GLN A CA 1
ATOM 596 C C . GLN A 1 75 ? -6.150 -10.727 1.788 1.00 97.50 75 GLN A C 1
ATOM 598 O O . GLN A 1 75 ? -6.712 -11.818 1.887 1.00 97.50 75 GLN A O 1
ATOM 603 N N . ILE A 1 76 ? -4.920 -10.501 2.266 1.00 95.56 76 ILE A N 1
ATOM 604 C CA . ILE A 1 76 ? -4.157 -11.486 3.048 1.00 95.56 76 ILE A CA 1
ATOM 605 C C . ILE A 1 76 ? -4.857 -11.773 4.386 1.00 95.56 76 ILE A C 1
ATOM 607 O O . ILE A 1 76 ? -4.946 -12.930 4.796 1.00 95.56 76 ILE A O 1
ATOM 611 N N . ALA A 1 77 ? -5.371 -10.742 5.061 1.00 96.69 77 ALA A N 1
ATOM 612 C CA . ALA A 1 77 ? -6.113 -10.890 6.314 1.00 96.69 77 ALA A CA 1
ATOM 613 C C . ALA A 1 77 ? -7.458 -11.609 6.127 1.00 96.69 77 ALA A C 1
ATOM 615 O O . ALA A 1 77 ? -7.790 -12.482 6.925 1.00 96.69 77 ALA A O 1
ATOM 616 N N . ASP A 1 78 ? -8.182 -11.309 5.045 1.00 95.62 78 ASP A N 1
ATOM 617 C CA . ASP A 1 78 ? -9.434 -11.981 4.666 1.00 95.62 78 ASP A CA 1
ATOM 618 C C . ASP A 1 78 ? -9.218 -13.431 4.184 1.00 95.62 78 ASP A C 1
ATOM 620 O O . ASP A 1 78 ? -10.185 -14.144 3.918 1.00 95.62 78 ASP A O 1
ATOM 624 N N . GLY A 1 79 ? -7.965 -13.868 4.003 1.00 95.19 79 GLY A N 1
ATOM 625 C CA . GLY A 1 79 ? -7.631 -15.191 3.469 1.00 95.19 79 GLY A CA 1
ATOM 626 C C . GLY A 1 79 ? -7.919 -15.360 1.972 1.00 95.19 79 GLY A C 1
ATOM 627 O O . GLY A 1 79 ? -7.901 -16.480 1.470 1.00 95.19 79 GLY A O 1
ATOM 628 N N . ARG A 1 80 ? -8.169 -14.266 1.240 1.00 96.50 80 ARG A N 1
ATOM 629 C CA . ARG A 1 80 ? -8.420 -14.281 -0.216 1.00 96.50 80 ARG A CA 1
ATOM 630 C C . ARG A 1 80 ? -7.152 -14.514 -1.032 1.00 96.50 80 ARG A C 1
ATOM 632 O O . ARG A 1 80 ? -7.231 -14.955 -2.171 1.00 96.50 80 ARG A O 1
ATOM 639 N N . THR A 1 81 ? -5.997 -14.175 -0.470 1.00 95.44 81 THR A N 1
ATOM 640 C CA . THR A 1 81 ? -4.683 -14.389 -1.079 1.00 95.44 81 THR A CA 1
ATOM 641 C C . THR A 1 81 ? -3.654 -14.727 -0.002 1.00 95.44 81 THR A C 1
ATOM 643 O O . THR A 1 81 ? -3.881 -14.493 1.185 1.00 95.44 81 THR 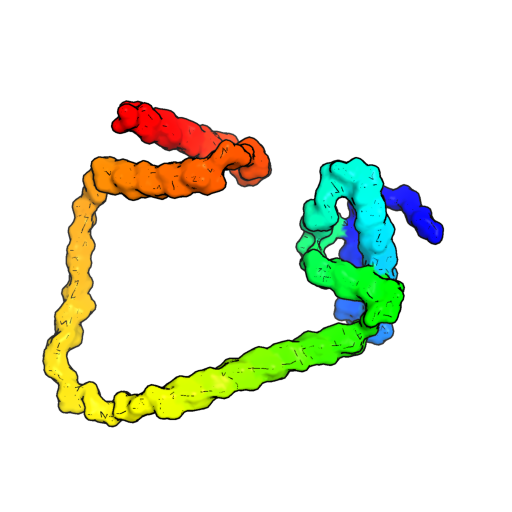A O 1
ATOM 646 N N . THR A 1 82 ? -2.510 -15.269 -0.411 1.00 93.69 82 THR A N 1
ATOM 647 C CA . THR A 1 82 ? -1.357 -15.520 0.463 1.00 93.69 82 THR A CA 1
ATOM 648 C C . THR A 1 82 ? -0.181 -14.654 0.029 1.00 93.69 82 THR A C 1
ATOM 650 O O . THR A 1 82 ? -0.102 -14.206 -1.118 1.00 93.69 82 THR A O 1
ATOM 653 N N . LEU A 1 83 ? 0.784 -14.440 0.928 1.00 91.25 83 LEU A N 1
ATOM 654 C CA . LEU A 1 83 ? 1.998 -13.695 0.584 1.00 91.25 83 LEU A CA 1
ATOM 655 C C . LEU A 1 83 ? 2.772 -14.373 -0.561 1.00 91.25 83 LEU A C 1
ATOM 657 O O . LEU A 1 83 ? 3.340 -13.694 -1.417 1.00 91.25 83 LEU A O 1
ATOM 661 N N . ALA A 1 84 ? 2.770 -15.708 -0.592 1.00 90.69 84 ALA A N 1
ATOM 662 C CA . ALA A 1 84 ? 3.394 -16.489 -1.653 1.00 90.69 84 ALA A CA 1
ATOM 663 C C . ALA A 1 84 ? 2.708 -16.268 -3.011 1.00 90.69 84 ALA A C 1
ATOM 665 O O . ALA A 1 84 ? 3.394 -15.960 -3.985 1.00 90.69 84 ALA A O 1
ATOM 666 N N . ALA A 1 85 ? 1.373 -16.339 -3.063 1.00 92.06 85 ALA A N 1
ATOM 667 C CA . ALA A 1 85 ? 0.608 -16.100 -4.289 1.00 92.06 85 ALA A CA 1
ATOM 668 C C . ALA A 1 85 ? 0.855 -14.687 -4.838 1.00 92.06 85 ALA A C 1
ATOM 670 O O . ALA A 1 85 ? 1.153 -14.503 -6.013 1.00 92.06 85 ALA A O 1
ATOM 671 N N . MET A 1 86 ? 0.853 -13.689 -3.955 1.00 90.69 86 MET A N 1
ATOM 672 C CA . MET A 1 86 ? 1.176 -12.309 -4.304 1.00 90.69 86 MET A CA 1
ATOM 673 C C . MET A 1 86 ? 2.570 -12.128 -4.916 1.00 90.69 86 MET A C 1
ATOM 675 O O . MET A 1 86 ? 2.742 -11.391 -5.890 1.00 90.69 86 MET A O 1
ATOM 679 N N . ARG A 1 87 ? 3.585 -12.783 -4.340 1.00 90.00 87 ARG A N 1
ATOM 680 C CA . ARG A 1 87 ? 4.955 -12.748 -4.869 1.00 90.00 87 ARG A CA 1
ATOM 681 C C . ARG A 1 87 ? 5.044 -13.440 -6.228 1.00 90.00 87 ARG A C 1
ATOM 683 O O . ARG A 1 87 ? 5.739 -12.926 -7.099 1.00 90.00 87 ARG A O 1
ATOM 690 N N . ALA A 1 88 ? 4.326 -14.547 -6.418 1.00 92.38 88 ALA A N 1
ATOM 691 C CA . ALA A 1 88 ? 4.259 -15.245 -7.699 1.00 92.38 88 ALA A CA 1
ATOM 692 C C . ALA A 1 88 ? 3.696 -14.334 -8.799 1.00 92.38 88 ALA A C 1
ATOM 694 O O . ALA A 1 88 ? 4.389 -14.081 -9.781 1.00 92.38 88 ALA A O 1
ATOM 695 N N . THR A 1 89 ? 2.532 -13.716 -8.57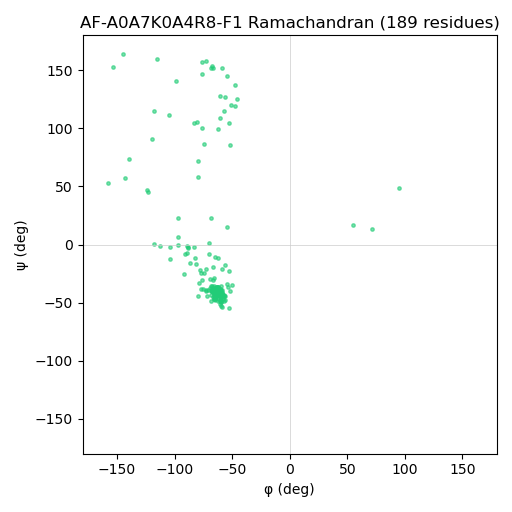8 1.00 91.75 89 THR A N 1
ATOM 696 C CA . THR A 1 89 ? 1.919 -12.791 -9.548 1.00 91.75 89 THR A CA 1
ATOM 697 C C . THR A 1 89 ? 2.831 -11.609 -9.878 1.00 91.75 89 THR A C 1
ATOM 699 O O . THR A 1 89 ? 2.981 -11.232 -11.038 1.00 91.75 89 THR A O 1
ATOM 702 N N . LYS A 1 90 ? 3.503 -11.026 -8.875 1.00 91.25 90 LYS A N 1
ATOM 703 C CA . LYS A 1 90 ? 4.442 -9.922 -9.119 1.00 91.25 90 LYS A CA 1
ATOM 704 C C . LYS A 1 90 ? 5.643 -10.369 -9.954 1.00 91.25 90 LYS A C 1
ATOM 706 O O . LYS A 1 90 ? 6.070 -9.636 -10.845 1.00 91.25 90 LYS A O 1
ATOM 711 N N . ASN A 1 91 ? 6.175 -11.559 -9.686 1.00 93.56 91 ASN A N 1
ATOM 712 C CA . ASN A 1 91 ? 7.262 -12.128 -10.475 1.00 93.56 91 ASN A CA 1
ATOM 713 C C . ASN A 1 91 ? 6.828 -12.385 -11.921 1.00 93.56 91 ASN A C 1
ATOM 715 O O . ASN A 1 91 ? 7.574 -12.038 -12.832 1.00 93.56 91 ASN A O 1
ATOM 719 N N . GLU A 1 92 ? 5.621 -12.908 -12.136 1.00 95.25 92 GLU A N 1
ATOM 720 C CA . GLU A 1 92 ? 5.044 -13.116 -13.469 1.00 95.25 92 GLU A CA 1
ATOM 721 C C . GLU A 1 92 ? 4.919 -11.798 -14.237 1.00 95.25 92 GLU A C 1
ATOM 723 O O . GLU A 1 92 ? 5.415 -11.689 -15.355 1.00 95.25 92 GLU A O 1
ATOM 728 N N . SER A 1 93 ? 4.354 -10.753 -13.623 1.00 92.06 93 SER A N 1
ATOM 729 C CA . SER A 1 93 ? 4.249 -9.430 -14.253 1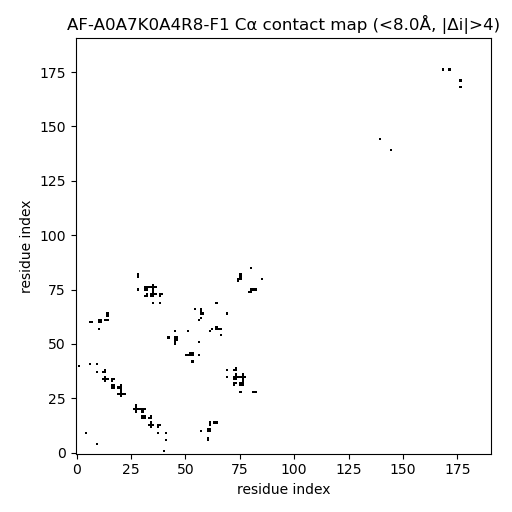.00 92.06 93 SER A CA 1
ATOM 730 C C . SER A 1 93 ? 5.617 -8.838 -14.609 1.00 92.06 93 SER A C 1
ATOM 732 O O . SER A 1 93 ? 5.790 -8.250 -15.677 1.00 92.06 93 SER A O 1
ATOM 734 N N . VAL A 1 94 ? 6.624 -9.013 -13.746 1.00 95.19 94 VAL A N 1
ATOM 735 C CA . VAL A 1 94 ? 7.999 -8.577 -14.033 1.00 95.19 94 VAL A CA 1
ATOM 736 C C . VAL A 1 94 ? 8.608 -9.386 -15.180 1.00 95.19 94 VAL A C 1
ATOM 738 O O . VAL A 1 94 ? 9.279 -8.808 -16.035 1.00 95.19 94 VAL A O 1
ATOM 741 N N . GLN A 1 95 ? 8.380 -10.700 -15.231 1.00 95.19 95 GLN A N 1
ATOM 742 C CA . GLN A 1 95 ? 8.846 -11.551 -16.327 1.00 95.19 95 GLN A CA 1
ATOM 743 C C . GLN A 1 95 ? 8.191 -11.168 -17.657 1.00 95.19 95 GLN A C 1
ATOM 745 O O . GLN A 1 95 ? 8.905 -10.985 -18.640 1.00 95.19 95 GLN A O 1
ATOM 750 N N . GLN A 1 96 ? 6.874 -10.955 -17.677 1.00 95.75 96 GLN A N 1
ATOM 751 C CA . GLN A 1 96 ? 6.135 -10.512 -18.862 1.00 95.75 96 GLN A CA 1
ATOM 752 C C . GLN A 1 96 ? 6.633 -9.154 -19.361 1.00 95.75 96 GLN A C 1
ATOM 754 O O . GLN A 1 96 ? 6.954 -9.009 -20.537 1.00 95.75 96 GLN A O 1
ATOM 759 N N . SER A 1 97 ? 6.794 -8.178 -18.463 1.00 96.75 97 SER A N 1
ATOM 760 C CA . SER A 1 97 ? 7.326 -6.861 -18.829 1.00 96.75 97 SER A CA 1
ATOM 761 C C . SER A 1 97 ? 8.743 -6.952 -19.407 1.00 96.75 97 SER A C 1
ATOM 763 O O . SER A 1 97 ? 9.080 -6.252 -20.361 1.00 96.75 97 SER A O 1
ATOM 765 N N . ARG A 1 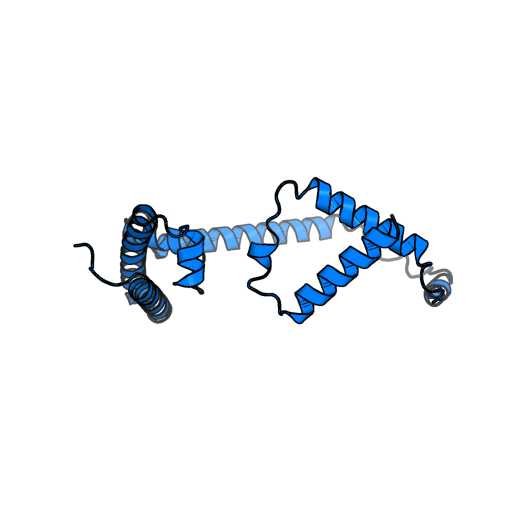98 ? 9.587 -7.838 -18.865 1.00 95.62 98 ARG A N 1
ATOM 766 C CA . ARG A 1 98 ? 10.935 -8.082 -19.401 1.00 95.62 98 ARG A CA 1
ATOM 767 C C . ARG A 1 98 ? 10.901 -8.759 -20.767 1.00 95.62 98 ARG A C 1
ATOM 769 O O . ARG A 1 98 ? 11.711 -8.393 -21.612 1.00 95.62 98 ARG A O 1
ATOM 776 N N . ALA A 1 99 ? 9.998 -9.712 -20.982 1.00 95.81 99 ALA A N 1
ATOM 777 C CA . ALA A 1 99 ? 9.826 -10.372 -22.272 1.00 95.81 99 ALA A CA 1
ATOM 778 C C . ALA A 1 99 ? 9.398 -9.366 -23.350 1.00 95.81 99 ALA A C 1
ATOM 780 O O . ALA A 1 99 ? 10.078 -9.253 -24.363 1.00 95.81 99 ALA A O 1
ATOM 781 N N . GLN A 1 100 ? 8.385 -8.541 -23.069 1.00 95.88 100 GLN A N 1
ATOM 782 C CA . GLN A 1 100 ? 7.915 -7.493 -23.985 1.00 95.88 100 GLN A CA 1
ATOM 783 C C . GLN A 1 100 ? 9.017 -6.491 -24.347 1.00 95.88 100 GLN A C 1
ATOM 785 O O . GLN A 1 100 ? 9.153 -6.098 -25.500 1.00 95.88 100 GLN A O 1
ATOM 790 N N . LYS A 1 101 ? 9.843 -6.085 -23.373 1.00 95.75 101 LYS A N 1
ATOM 791 C CA . LYS A 1 101 ? 10.977 -5.185 -23.639 1.00 95.75 101 LYS A CA 1
ATOM 792 C C . LYS A 1 101 ? 12.045 -5.820 -24.527 1.00 95.75 101 LYS A C 1
ATOM 794 O O . LYS A 1 101 ? 12.659 -5.103 -25.308 1.00 95.75 101 LYS A O 1
ATOM 799 N N . ARG A 1 102 ? 12.291 -7.125 -24.384 1.00 95.31 102 ARG A N 1
ATOM 800 C CA . ARG A 1 102 ? 13.236 -7.859 -25.240 1.00 95.31 102 ARG A CA 1
ATOM 801 C C . ARG A 1 102 ? 12.702 -7.974 -26.657 1.00 95.31 102 ARG A C 1
ATOM 803 O O . ARG A 1 102 ? 13.393 -7.572 -27.574 1.00 95.31 102 ARG A O 1
ATOM 810 N N . GLU A 1 103 ? 11.451 -8.393 -26.805 1.00 94.56 103 GLU A N 1
ATOM 811 C CA . GLU A 1 103 ? 10.788 -8.491 -28.106 1.00 94.56 103 GLU A CA 1
ATOM 812 C C . GLU A 1 103 ? 10.773 -7.142 -28.839 1.00 94.56 103 GLU A C 1
ATOM 814 O O . GLU A 1 103 ? 11.142 -7.062 -30.005 1.00 94.56 103 GLU A O 1
ATOM 819 N N . ALA A 1 104 ? 10.451 -6.051 -28.138 1.00 92.75 104 ALA A N 1
ATOM 820 C CA . ALA A 1 104 ? 10.528 -4.710 -28.712 1.00 92.75 104 ALA A CA 1
ATOM 821 C C . ALA A 1 104 ? 11.958 -4.331 -29.140 1.00 92.75 104 ALA A C 1
ATOM 823 O O . ALA A 1 104 ? 12.137 -3.698 -30.177 1.00 92.75 104 ALA A O 1
ATOM 824 N N . ALA A 1 105 ? 12.977 -4.709 -28.362 1.00 92.94 105 ALA A N 1
ATOM 825 C CA . ALA A 1 105 ? 14.372 -4.457 -28.714 1.00 92.94 105 ALA A CA 1
ATOM 826 C C . ALA A 1 105 ? 14.819 -5.278 -29.935 1.00 92.94 105 ALA A C 1
ATOM 828 O O . ALA A 1 105 ? 15.513 -4.737 -30.794 1.00 92.94 105 ALA A O 1
ATOM 829 N N . ASP A 1 106 ? 14.386 -6.535 -30.037 1.00 92.81 106 ASP A N 1
ATOM 830 C CA . ASP A 1 106 ? 14.675 -7.417 -31.169 1.00 92.81 106 ASP A CA 1
ATOM 831 C C . ASP A 1 106 ? 14.010 -6.890 -32.452 1.00 92.81 106 ASP A C 1
ATOM 833 O O . ASP A 1 106 ? 14.670 -6.769 -33.483 1.00 92.81 106 ASP A O 1
ATOM 837 N N . LEU A 1 107 ? 12.749 -6.446 -32.369 1.00 90.75 107 LEU A N 1
ATOM 838 C CA . LEU A 1 107 ? 12.048 -5.804 -33.486 1.00 90.75 107 LEU A CA 1
ATOM 839 C C . LEU A 1 107 ? 12.752 -4.526 -33.949 1.00 90.75 107 LEU A C 1
ATOM 841 O O . LEU A 1 107 ? 12.887 -4.311 -35.151 1.00 90.75 107 LEU A O 1
ATOM 845 N N . ILE A 1 108 ? 13.221 -3.682 -33.023 1.00 90.38 108 ILE A N 1
ATOM 846 C CA . ILE A 1 108 ? 13.991 -2.470 -33.354 1.00 90.38 108 ILE A CA 1
ATOM 847 C C . ILE A 1 108 ? 15.332 -2.834 -34.002 1.00 90.38 108 ILE A C 1
ATOM 849 O O . ILE A 1 108 ? 15.765 -2.149 -34.926 1.00 90.38 108 ILE A O 1
ATOM 853 N N . ALA A 1 109 ? 15.998 -3.891 -33.535 1.00 86.44 109 ALA A N 1
ATOM 854 C CA . ALA A 1 109 ? 17.245 -4.362 -34.128 1.00 86.44 109 ALA A CA 1
ATOM 855 C C . ALA A 1 109 ? 17.040 -4.867 -35.566 1.00 86.44 109 ALA A C 1
ATOM 857 O O . ALA A 1 109 ? 17.877 -4.594 -36.422 1.00 86.44 109 ALA A O 1
ATOM 858 N N . GLU A 1 110 ? 15.919 -5.537 -35.841 1.00 85.25 110 GLU A N 1
ATOM 859 C CA . GLU A 1 110 ? 15.567 -6.055 -37.167 1.00 85.25 110 GLU A CA 1
ATOM 860 C C . GLU A 1 110 ? 15.065 -4.961 -38.125 1.00 85.25 110 GLU A C 1
ATOM 862 O O . GLU A 1 110 ? 15.419 -4.949 -39.303 1.00 85.25 110 GLU A O 1
ATOM 867 N N . THR A 1 111 ? 14.291 -3.991 -37.627 1.00 78.44 111 THR A N 1
ATOM 868 C CA . THR A 1 111 ? 13.792 -2.853 -38.427 1.00 78.44 111 THR A CA 1
ATOM 869 C C . THR A 1 111 ? 14.782 -1.711 -38.567 1.00 78.44 111 THR A C 1
ATOM 871 O O . THR A 1 111 ? 14.487 -0.752 -39.278 1.00 78.44 111 THR A O 1
ATOM 874 N N . ARG A 1 112 ? 15.965 -1.785 -37.953 1.00 59.16 112 ARG A N 1
ATOM 875 C CA . ARG A 1 112 ? 17.053 -0.871 -38.288 1.00 59.16 112 ARG A CA 1
ATOM 876 C C . ARG A 1 112 ? 17.641 -1.353 -39.620 1.00 59.16 112 ARG A C 1
ATOM 878 O O . ARG A 1 112 ? 18.437 -2.293 -39.598 1.00 59.16 112 ARG A O 1
ATOM 885 N N . PRO A 1 113 ? 17.315 -0.748 -40.788 1.00 58.03 113 PRO A N 1
ATOM 886 C CA . PRO A 1 113 ? 18.142 -0.980 -41.958 1.00 58.03 113 PRO A CA 1
ATOM 887 C C . PRO A 1 113 ? 19.568 -0.634 -41.553 1.00 58.03 113 PRO A C 1
ATOM 889 O O . PRO A 1 113 ? 19.793 0.266 -40.737 1.00 58.03 113 PRO A O 1
ATOM 892 N N . VAL A 1 114 ? 20.517 -1.380 -42.101 1.00 58.50 114 VAL A N 1
ATOM 893 C CA . VAL A 1 114 ? 21.945 -1.106 -42.030 1.00 58.50 114 VAL A CA 1
ATOM 894 C C . VAL A 1 114 ? 22.171 0.342 -42.486 1.00 58.50 114 VAL A C 1
ATOM 896 O O . VAL A 1 114 ? 22.473 0.607 -43.640 1.00 58.50 114 VAL A O 1
ATOM 899 N N . VAL A 1 115 ? 22.044 1.315 -41.580 1.00 57.12 115 VAL A N 1
ATOM 900 C CA . VAL A 1 115 ? 22.672 2.632 -41.705 1.00 57.12 115 VAL A CA 1
ATOM 901 C C . VAL A 1 115 ? 24.122 2.421 -41.279 1.00 57.12 115 VAL A C 1
ATOM 903 O O . VAL A 1 115 ? 24.615 2.955 -40.290 1.00 57.12 115 VAL A O 1
ATOM 906 N N . HIS A 1 116 ? 24.783 1.516 -41.989 1.00 54.03 116 HIS A N 1
ATOM 907 C CA . HIS A 1 116 ? 26.217 1.356 -41.998 1.00 54.03 116 HIS A CA 1
ATOM 908 C C . HIS A 1 116 ? 26.609 1.628 -43.446 1.00 54.03 116 HIS A C 1
ATOM 910 O O . HIS A 1 116 ? 26.183 0.913 -44.349 1.00 54.03 116 HIS A O 1
ATOM 916 N N . ASN A 1 117 ? 27.368 2.712 -43.617 1.00 54.72 117 ASN A N 1
ATOM 917 C CA . ASN A 1 117 ? 27.943 3.239 -44.860 1.00 54.72 117 ASN A CA 1
ATOM 918 C C . ASN A 1 117 ? 27.149 4.331 -45.606 1.00 54.72 117 ASN A C 1
ATOM 920 O O . ASN A 1 117 ? 27.049 4.310 -46.826 1.00 54.72 117 ASN A O 1
ATOM 924 N N . VAL A 1 118 ? 26.700 5.370 -44.889 1.00 54.34 118 VAL A N 1
ATOM 925 C CA . VAL A 1 118 ? 26.670 6.744 -45.450 1.00 54.34 118 VAL A CA 1
ATOM 926 C C . VAL A 1 118 ? 27.461 7.686 -44.531 1.00 54.34 118 VAL A C 1
ATOM 928 O O . VAL A 1 118 ? 26.988 8.738 -44.118 1.00 54.34 118 VAL A O 1
ATOM 931 N N . VAL A 1 119 ? 28.661 7.261 -44.118 1.00 54.16 119 VAL A N 1
ATOM 932 C CA . VAL A 1 119 ? 29.607 8.114 -43.365 1.00 54.16 119 VAL A CA 1
ATOM 933 C C . VAL A 1 119 ? 30.922 8.337 -44.132 1.00 54.16 119 VAL A C 1
ATOM 935 O O . VAL A 1 119 ? 31.737 9.127 -43.684 1.00 54.16 119 VAL A O 1
ATOM 938 N N . ASP A 1 120 ? 31.077 7.788 -45.345 1.00 55.97 120 ASP A N 1
ATOM 939 C CA . ASP A 1 120 ? 32.213 8.121 -46.232 1.00 55.97 120 ASP A CA 1
ATOM 940 C C . ASP A 1 120 ? 31.883 9.194 -47.287 1.00 55.97 120 ASP A C 1
ATOM 942 O O . ASP A 1 120 ? 32.703 9.521 -48.134 1.00 55.97 120 ASP A O 1
ATOM 946 N N . ASN A 1 121 ? 30.694 9.794 -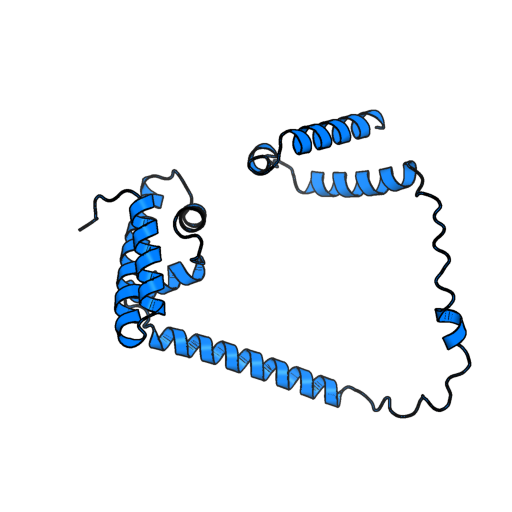47.211 1.00 52.50 121 ASN A N 1
ATOM 947 C CA . ASN A 1 121 ? 30.363 11.048 -47.885 1.00 52.50 121 ASN A CA 1
ATOM 948 C C . ASN A 1 121 ? 29.518 11.879 -46.920 1.00 52.50 121 ASN A C 1
ATOM 950 O O . ASN A 1 121 ? 28.302 11.967 -47.067 1.00 52.50 121 ASN A O 1
ATOM 954 N N . ARG A 1 122 ? 30.148 12.440 -45.883 1.00 47.75 122 ARG A N 1
ATOM 955 C CA . ARG A 1 122 ? 29.618 13.637 -45.220 1.00 47.75 122 ARG A CA 1
ATOM 956 C C . ARG A 1 122 ? 30.032 14.821 -46.094 1.00 47.75 122 ARG A C 1
ATOM 958 O O . ARG A 1 122 ? 31.212 15.157 -46.074 1.00 47.75 122 ARG A O 1
ATOM 965 N N . PRO A 1 123 ? 29.128 15.445 -46.864 1.00 55.53 123 PRO A N 1
ATOM 966 C CA . PRO A 1 123 ? 29.393 16.781 -47.367 1.00 55.53 123 PRO A CA 1
ATOM 967 C C . PRO A 1 123 ? 29.419 17.721 -46.149 1.00 55.53 123 PRO A C 1
ATOM 969 O O . PRO A 1 123 ? 28.786 17.425 -45.133 1.00 55.53 123 PRO A O 1
ATOM 972 N N . ASP A 1 124 ? 30.164 18.816 -46.248 1.00 59.12 124 ASP A N 1
ATOM 973 C CA . ASP A 1 124 ? 30.562 19.773 -45.198 1.00 59.12 124 ASP A CA 1
ATOM 974 C C . ASP A 1 124 ? 29.447 20.426 -44.333 1.00 59.12 124 ASP A C 1
ATOM 976 O O . ASP A 1 124 ? 29.700 21.373 -43.590 1.00 59.12 124 ASP A O 1
ATOM 980 N N . TYR A 1 125 ? 28.220 19.910 -44.324 1.00 51.94 125 TYR A N 1
ATOM 981 C CA . TYR A 1 125 ? 27.062 20.452 -43.601 1.00 51.94 125 TYR A CA 1
ATOM 982 C C . TYR A 1 125 ? 27.124 20.334 -42.06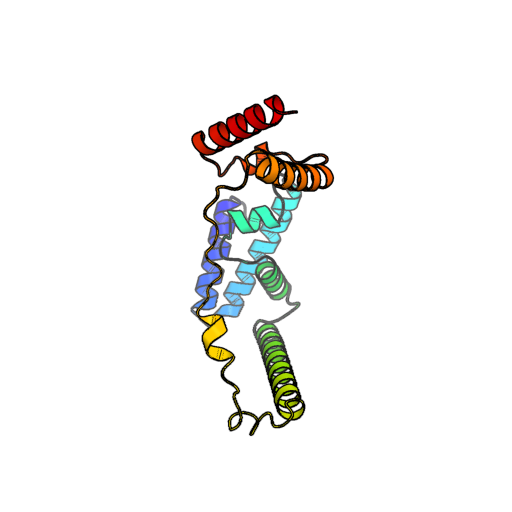6 1.00 51.94 125 TYR A C 1
ATOM 984 O O . TYR A 1 125 ? 26.189 20.732 -41.378 1.00 51.94 125 TYR A O 1
ATOM 992 N N . LEU A 1 126 ? 28.202 19.796 -41.483 1.00 49.22 126 LEU A N 1
ATOM 993 C CA . LEU A 1 126 ? 28.393 19.817 -40.022 1.00 49.22 126 LEU A CA 1
ATOM 994 C C . LEU A 1 126 ? 29.130 21.050 -39.501 1.00 49.22 126 LEU A C 1
ATOM 996 O O . LEU A 1 126 ? 29.244 21.196 -38.285 1.00 49.22 126 LEU A O 1
ATOM 1000 N N . ASN A 1 127 ? 29.552 21.960 -40.379 1.00 54.12 127 ASN A N 1
ATOM 1001 C CA . ASN A 1 127 ? 29.965 23.294 -39.948 1.00 54.12 127 ASN A CA 1
ATOM 1002 C C . ASN A 1 127 ? 28.783 24.258 -39.743 1.00 54.12 127 ASN A C 1
ATOM 1004 O O . ASN A 1 127 ? 28.974 25.280 -39.097 1.00 54.12 127 ASN A O 1
ATOM 1008 N N . GLU A 1 128 ? 27.562 23.916 -40.174 1.00 54.78 128 GLU A N 1
ATOM 1009 C CA . GLU A 1 128 ? 26.379 24.775 -39.977 1.00 54.78 128 GLU A CA 1
ATOM 1010 C C . GLU A 1 128 ? 25.672 24.561 -38.625 1.00 54.78 128 GLU A C 1
ATOM 1012 O O . GLU A 1 128 ? 24.934 25.426 -38.179 1.00 54.78 128 GLU A O 1
ATOM 1017 N N . ILE A 1 129 ? 25.926 23.463 -37.897 1.00 51.75 129 ILE A N 1
ATOM 1018 C CA . ILE A 1 129 ? 25.286 23.228 -36.578 1.00 51.75 129 ILE A CA 1
ATOM 1019 C C . ILE A 1 129 ? 26.086 23.840 -35.408 1.00 51.75 129 ILE A C 1
ATOM 1021 O O . ILE A 1 129 ? 25.650 23.793 -34.259 1.00 51.75 129 ILE A O 1
ATOM 1025 N N . ASN A 1 130 ? 27.254 24.429 -35.687 1.00 50.47 130 ASN A N 1
ATOM 1026 C CA . ASN A 1 130 ? 27.943 25.317 -34.744 1.00 50.47 130 ASN A CA 1
ATOM 1027 C C . ASN A 1 130 ? 27.516 26.782 -34.896 1.00 50.47 130 ASN A C 1
ATOM 1029 O O . ASN A 1 130 ? 27.832 27.587 -34.022 1.00 50.47 130 ASN A O 1
ATOM 1033 N N . GLU A 1 131 ? 26.723 27.117 -35.915 1.00 56.06 131 GLU A N 1
ATOM 1034 C CA . GLU A 1 131 ? 25.879 28.308 -35.876 1.00 56.06 131 GLU A CA 1
ATOM 1035 C C . GLU A 1 131 ? 24.643 27.959 -35.049 1.00 56.06 131 GLU A C 1
ATOM 1037 O O . GLU A 1 131 ? 23.532 27.757 -35.535 1.00 56.06 131 GLU A O 1
ATOM 1042 N N . ARG A 1 132 ? 24.863 27.840 -33.735 1.00 49.94 132 ARG A N 1
ATOM 1043 C CA . ARG A 1 132 ? 23.795 28.027 -32.758 1.00 49.94 132 ARG A CA 1
ATOM 1044 C C . ARG A 1 132 ? 23.112 29.329 -33.193 1.00 49.94 132 ARG A C 1
ATOM 1046 O O . ARG A 1 132 ? 23.840 30.321 -33.257 1.00 49.94 132 ARG A O 1
ATOM 1053 N N . PRO A 1 133 ? 21.809 29.343 -33.544 1.00 50.03 133 PRO A N 1
ATOM 1054 C CA . PRO A 1 133 ? 21.144 30.601 -33.839 1.00 50.03 133 PRO A CA 1
ATOM 1055 C C . PRO A 1 133 ? 21.461 31.496 -32.654 1.00 50.03 133 PRO A C 1
ATOM 1057 O O . PRO A 1 133 ? 21.255 31.083 -31.506 1.00 50.03 133 PRO A O 1
ATOM 1060 N N . GLU A 1 134 ? 22.117 32.620 -32.935 1.00 59.09 134 GLU A N 1
ATOM 1061 C CA . GLU A 1 134 ? 22.331 33.662 -31.951 1.00 59.09 134 GLU A CA 1
ATOM 1062 C C . GLU A 1 134 ? 20.930 33.936 -31.421 1.00 59.09 134 GLU A C 1
ATOM 1064 O O . GLU A 1 134 ? 20.051 34.375 -32.164 1.00 59.09 134 GLU A O 1
ATOM 1069 N N . TYR A 1 135 ? 20.668 33.445 -30.207 1.00 56.09 135 TYR A N 1
ATOM 1070 C CA . TYR A 1 135 ? 19.398 33.665 -29.553 1.00 56.09 135 TYR A CA 1
ATOM 1071 C C . TYR A 1 135 ? 19.362 35.176 -29.442 1.00 56.09 135 TYR A C 1
ATOM 1073 O O . TYR A 1 135 ? 20.204 35.752 -28.754 1.00 56.09 135 TYR A O 1
ATOM 1081 N N . ASP A 1 136 ? 18.497 35.805 -30.230 1.00 57.19 136 ASP A N 1
ATOM 1082 C CA . ASP A 1 136 ? 18.260 37.221 -30.089 1.00 57.19 136 ASP A CA 1
ATOM 1083 C C . ASP A 1 136 ? 17.701 37.379 -28.678 1.00 57.19 136 ASP A C 1
ATOM 1085 O O . ASP A 1 136 ? 16.543 37.064 -28.408 1.00 57.19 136 ASP A O 1
ATOM 1089 N N . ASP A 1 137 ? 18.575 37.777 -27.753 1.00 56.06 137 ASP A N 1
ATOM 1090 C CA . ASP A 1 137 ? 18.256 38.123 -26.372 1.00 56.06 137 ASP A CA 1
ATOM 1091 C C . ASP A 1 137 ? 17.423 39.421 -26.332 1.00 56.06 137 ASP A C 1
ATOM 1093 O O . ASP A 1 137 ? 17.397 40.119 -25.313 1.00 56.06 137 ASP A O 1
ATOM 1097 N N . THR A 1 138 ? 16.726 39.780 -27.421 1.00 69.31 138 THR A N 1
ATOM 1098 C CA . THR A 1 138 ? 15.620 40.715 -27.341 1.00 69.31 138 THR A CA 1
ATOM 1099 C C . THR A 1 138 ? 14.615 40.130 -26.351 1.00 69.31 138 THR A C 1
ATOM 1101 O O . THR A 1 138 ? 14.053 39.052 -26.571 1.00 69.31 138 THR A O 1
ATOM 1104 N N . PRO A 1 139 ? 14.401 40.795 -25.202 1.00 56.16 139 PRO A N 1
ATOM 1105 C CA . PRO A 1 139 ? 13.385 40.353 -24.268 1.00 56.16 139 PRO A CA 1
ATOM 1106 C C . PRO A 1 139 ? 12.070 40.302 -25.037 1.00 56.16 139 PRO A C 1
ATOM 1108 O O . PRO A 1 139 ? 11.710 41.292 -25.682 1.00 56.16 139 PRO A O 1
ATOM 1111 N N . LEU A 1 140 ? 11.383 39.151 -24.992 1.00 56.47 140 LEU A N 1
ATOM 1112 C CA . LEU A 1 140 ? 10.048 39.033 -25.569 1.00 56.47 140 LEU A CA 1
ATOM 1113 C C . LEU A 1 140 ? 9.244 40.256 -25.130 1.00 56.47 140 LEU A C 1
ATOM 1115 O O . LEU A 1 140 ? 9.182 40.566 -23.934 1.00 56.47 140 LEU A O 1
ATOM 1119 N N . SER A 1 141 ? 8.685 40.964 -26.113 1.00 62.78 141 SER A N 1
ATOM 1120 C CA . SER A 1 141 ? 7.838 42.124 -25.869 1.00 62.78 141 SER A CA 1
ATOM 1121 C C . SER A 1 141 ? 6.812 41.760 -24.799 1.00 62.78 141 SER A C 1
ATOM 1123 O O . SER A 1 141 ? 6.226 40.674 -24.820 1.00 62.78 141 SER A O 1
ATOM 1125 N N . SER A 1 142 ? 6.583 42.666 -23.850 1.00 56.19 142 SER A N 1
ATOM 1126 C CA . SER A 1 142 ? 5.580 42.492 -22.794 1.00 56.19 142 SER A CA 1
ATOM 1127 C C . SER A 1 142 ? 4.190 42.143 -23.342 1.00 56.19 142 SER A C 1
ATOM 1129 O O . SER A 1 142 ? 3.383 41.547 -22.632 1.00 56.19 142 SER A O 1
ATOM 1131 N N . GLU A 1 143 ? 3.919 42.491 -24.601 1.00 59.50 143 GLU A N 1
ATOM 1132 C CA . GLU A 1 143 ? 2.682 42.153 -25.307 1.00 59.50 143 GLU A CA 1
ATOM 1133 C C . GLU A 1 143 ? 2.607 40.663 -25.691 1.00 59.50 143 GLU A C 1
ATOM 1135 O O . GLU A 1 143 ? 1.560 40.042 -25.501 1.00 59.50 143 GLU A O 1
ATOM 1140 N N . ASP A 1 144 ? 3.717 40.054 -26.120 1.00 59.06 144 ASP A N 1
ATOM 1141 C CA . ASP A 1 144 ? 3.772 38.638 -26.517 1.00 59.06 144 ASP A CA 1
ATOM 1142 C C . ASP A 1 144 ? 3.745 37.703 -25.297 1.00 59.06 144 ASP A C 1
ATOM 1144 O O . ASP A 1 144 ? 3.028 36.699 -25.283 1.00 59.06 144 ASP A O 1
ATOM 1148 N N . LEU A 1 145 ? 4.434 38.087 -24.213 1.00 56.62 145 LEU A N 1
ATOM 1149 C CA . LEU A 1 145 ? 4.327 37.411 -22.913 1.00 56.62 145 LEU A CA 1
ATOM 1150 C C . LEU A 1 145 ? 2.904 37.496 -22.346 1.00 56.62 145 LEU A C 1
ATOM 1152 O O . LEU A 1 145 ? 2.419 36.534 -21.750 1.00 56.62 145 LEU A O 1
ATOM 1156 N N . GLY A 1 146 ? 2.219 38.623 -22.557 1.00 63.78 146 GLY A N 1
ATOM 1157 C CA . GLY A 1 146 ? 0.822 38.806 -22.173 1.00 63.78 146 GLY A CA 1
ATOM 1158 C C . GLY A 1 146 ? -0.118 37.851 -22.908 1.00 63.78 146 GLY A C 1
ATOM 1159 O O . GLY A 1 146 ? -1.012 37.277 -22.285 1.00 63.78 146 GLY A O 1
ATOM 1160 N N . ALA A 1 147 ? 0.107 37.620 -24.203 1.00 63.38 147 ALA A N 1
ATOM 1161 C CA . ALA A 1 147 ? -0.704 36.716 -25.018 1.00 63.38 147 ALA A CA 1
ATOM 1162 C C . ALA A 1 147 ? -0.570 35.247 -24.579 1.00 63.38 147 ALA A C 1
ATOM 1164 O O . ALA A 1 147 ? -1.588 34.566 -24.417 1.00 63.38 147 ALA A O 1
ATOM 1165 N N . GLU A 1 148 ? 0.648 34.762 -24.315 1.00 64.44 148 GLU A N 1
ATOM 1166 C CA . GLU A 1 148 ? 0.847 33.395 -23.813 1.00 64.44 148 GLU A CA 1
ATOM 1167 C C . GLU A 1 148 ? 0.295 33.206 -22.393 1.00 64.44 148 GLU A C 1
ATOM 1169 O O . GLU A 1 148 ? -0.351 32.191 -22.112 1.00 64.44 148 GLU A O 1
ATOM 1174 N N . LEU A 1 149 ? 0.456 34.198 -21.509 1.00 65.75 149 LEU A N 1
ATOM 1175 C CA . LEU A 1 149 ? -0.127 34.165 -20.163 1.00 65.75 149 LEU A CA 1
ATOM 1176 C C . LEU A 1 149 ? -1.656 34.207 -20.191 1.00 65.75 149 LEU A C 1
ATOM 1178 O O . LEU A 1 149 ? -2.295 33.495 -19.417 1.00 65.75 149 LEU A O 1
ATOM 1182 N N . LEU A 1 150 ? -2.261 34.987 -21.089 1.00 60.19 150 LEU A N 1
ATOM 1183 C CA . LEU A 1 150 ? -3.712 35.019 -21.281 1.00 60.19 150 LEU A CA 1
ATOM 1184 C C . LEU A 1 150 ? -4.233 33.704 -21.869 1.00 60.19 150 LEU A C 1
ATOM 1186 O O . LEU A 1 150 ? -5.286 33.223 -21.442 1.00 60.19 150 LEU A O 1
ATOM 1190 N N . LEU A 1 151 ? -3.493 33.071 -22.784 1.00 69.94 151 LEU A N 1
ATOM 1191 C CA . LEU A 1 151 ? -3.848 31.760 -23.323 1.00 69.94 151 LEU A CA 1
ATOM 1192 C C . LEU A 1 151 ? -3.767 30.683 -22.230 1.00 69.94 151 LEU A C 1
ATOM 1194 O O . LEU A 1 151 ? -4.730 29.938 -22.035 1.00 69.94 151 LEU A O 1
ATOM 1198 N N . ALA A 1 152 ? -2.691 30.662 -21.441 1.00 68.50 152 ALA A N 1
ATOM 1199 C CA . ALA A 1 152 ? -2.530 29.750 -20.310 1.00 68.50 152 ALA A CA 1
ATOM 1200 C C . ALA A 1 152 ? -3.598 29.981 -19.224 1.00 68.50 152 ALA A C 1
ATOM 1202 O O . ALA A 1 152 ? -4.210 29.026 -18.740 1.00 68.50 152 ALA A O 1
ATOM 1203 N N . ALA A 1 153 ? -3.901 31.239 -18.892 1.00 62.38 153 ALA A N 1
ATOM 1204 C CA . ALA A 1 153 ? -4.932 31.600 -17.922 1.00 62.38 153 ALA A CA 1
ATOM 1205 C C . ALA A 1 153 ? -6.349 31.270 -18.416 1.00 62.38 153 ALA A C 1
ATOM 1207 O O . ALA A 1 153 ? -7.177 30.809 -17.631 1.00 62.38 153 ALA A O 1
ATOM 1208 N N . SER A 1 154 ? -6.646 31.455 -19.707 1.00 59.47 154 SER A N 1
ATOM 1209 C CA . SER A 1 154 ? -7.942 31.087 -20.295 1.00 59.47 154 SER A CA 1
ATOM 1210 C C . SER A 1 154 ? -8.137 29.570 -20.351 1.00 59.47 154 SER A C 1
ATOM 1212 O O . SER A 1 154 ? -9.226 29.080 -20.043 1.00 59.47 154 SER A O 1
ATOM 1214 N N . THR A 1 155 ? -7.062 28.827 -20.631 1.00 64.94 155 THR A N 1
ATOM 1215 C CA . THR A 1 155 ? -7.049 27.362 -20.599 1.00 64.94 155 THR A CA 1
ATOM 1216 C C . THR A 1 155 ? -7.280 26.872 -19.172 1.00 64.94 155 THR A C 1
ATOM 1218 O O . THR A 1 155 ? -8.149 26.036 -18.935 1.00 64.94 155 THR A O 1
ATOM 1221 N N . LEU A 1 156 ? -6.602 27.463 -18.184 1.00 57.62 156 LEU A N 1
ATOM 1222 C CA . LEU A 1 156 ? -6.852 27.173 -16.772 1.00 57.62 156 LEU A CA 1
ATOM 1223 C C . LEU A 1 156 ? -8.290 27.520 -16.367 1.00 57.62 156 LEU A C 1
ATOM 1225 O O . LEU A 1 156 ? -8.929 26.719 -15.691 1.00 57.62 156 LEU A O 1
ATOM 1229 N N . ARG A 1 157 ? -8.850 28.647 -16.826 1.00 57.28 157 ARG A N 1
ATOM 1230 C CA . ARG A 1 157 ? -10.236 29.064 -16.540 1.00 57.28 157 ARG A CA 1
ATOM 1231 C C . ARG A 1 157 ? -11.281 28.086 -17.084 1.00 57.28 157 ARG A C 1
ATOM 1233 O O . ARG A 1 157 ? -12.273 27.837 -16.406 1.00 57.28 157 ARG A O 1
ATOM 1240 N N . GLN A 1 158 ? -11.059 27.502 -18.263 1.00 59.69 158 GLN A N 1
ATOM 1241 C CA . GLN A 1 158 ? -11.949 26.474 -18.824 1.00 59.69 158 GLN A CA 1
ATOM 1242 C C . GLN A 1 158 ? -11.960 25.180 -17.995 1.00 59.69 158 GLN A C 1
ATOM 1244 O O . GLN A 1 158 ? -12.982 24.500 -17.946 1.00 59.69 158 GLN A O 1
ATOM 1249 N N . TYR A 1 159 ? -10.862 24.865 -17.304 1.00 53.28 159 TYR A N 1
ATOM 1250 C CA . TYR A 1 159 ? -10.749 23.684 -16.441 1.00 53.28 159 TYR A CA 1
ATOM 1251 C C . TYR A 1 159 ? -11.148 23.930 -14.974 1.00 53.28 159 TYR A C 1
ATOM 1253 O O . TYR A 1 159 ? -11.250 22.978 -14.202 1.00 53.28 159 TYR A O 1
ATOM 1261 N N . THR A 1 160 ? -11.395 25.179 -14.567 1.00 54.44 160 THR A N 1
ATOM 1262 C CA . THR A 1 160 ? -11.522 25.581 -13.152 1.00 54.44 160 THR A CA 1
ATOM 1263 C C . THR A 1 160 ? -12.858 26.249 -12.827 1.00 54.44 160 THR A C 1
ATOM 1265 O O . THR A 1 160 ? -12.911 27.249 -12.115 1.00 54.44 160 THR A O 1
ATOM 1268 N N . GLY A 1 161 ? -13.963 25.669 -13.304 1.00 48.88 161 GLY A N 1
ATOM 1269 C CA . GLY A 1 161 ? -15.320 26.149 -13.007 1.00 48.88 161 GLY A CA 1
ATOM 1270 C C . GLY A 1 161 ? -15.678 26.248 -11.514 1.00 48.88 161 GLY A C 1
ATOM 1271 O O . GLY A 1 161 ? -16.605 26.972 -11.195 1.00 48.88 161 GLY A O 1
ATOM 1272 N N . ASP A 1 162 ? -14.933 25.589 -10.620 1.00 52.91 162 ASP A N 1
ATOM 1273 C CA . ASP A 1 162 ? -15.050 25.703 -9.155 1.00 52.91 162 ASP A CA 1
ATOM 1274 C C . ASP A 1 162 ? -13.728 25.268 -8.487 1.00 52.91 162 ASP A C 1
ATOM 1276 O O . ASP A 1 162 ? -13.669 24.343 -7.674 1.00 52.91 162 ASP A O 1
ATOM 1280 N N . PHE A 1 163 ? -12.603 25.857 -8.900 1.00 55.84 163 PHE A N 1
ATOM 1281 C CA . PHE A 1 163 ? -11.306 25.488 -8.323 1.00 55.84 163 PHE A CA 1
ATOM 1282 C C . PHE A 1 163 ? -11.069 26.251 -7.017 1.00 55.84 163 PHE A C 1
ATOM 1284 O O . PHE A 1 163 ? -10.795 27.452 -7.018 1.00 55.84 163 PHE A O 1
ATOM 1291 N N . ASP A 1 164 ? -11.216 25.550 -5.892 1.00 61.16 164 ASP A N 1
ATOM 1292 C CA . ASP A 1 164 ? -11.021 26.104 -4.552 1.00 61.16 164 ASP A CA 1
ATOM 1293 C C . ASP A 1 164 ? -9.528 26.306 -4.250 1.00 61.16 164 ASP A C 1
ATOM 1295 O O . ASP A 1 164 ? -8.847 25.456 -3.672 1.00 61.16 164 ASP A O 1
ATOM 1299 N N . TRP A 1 165 ? -9.010 27.468 -4.647 1.00 56.66 165 TRP A N 1
ATOM 1300 C CA . TRP A 1 165 ? -7.624 27.872 -4.403 1.00 56.66 165 TRP A CA 1
ATOM 1301 C C . TRP A 1 165 ? -7.256 27.906 -2.910 1.00 56.66 165 TRP A C 1
ATOM 1303 O O . TRP A 1 165 ? -6.075 27.777 -2.580 1.00 56.66 165 TRP A O 1
ATOM 1313 N N . LYS A 1 166 ? -8.232 28.002 -1.990 1.00 54.09 166 LYS A N 1
ATOM 1314 C CA . LYS A 1 166 ? -7.953 27.941 -0.546 1.00 54.09 166 LYS A CA 1
ATOM 1315 C C . LYS A 1 166 ? -7.510 26.549 -0.097 1.00 54.09 166 LYS A C 1
ATOM 1317 O O . LYS A 1 166 ? -6.704 26.464 0.822 1.00 54.09 166 LYS A O 1
ATOM 1322 N N . ALA A 1 167 ? -7.957 25.482 -0.761 1.00 53.00 167 ALA A N 1
ATOM 1323 C C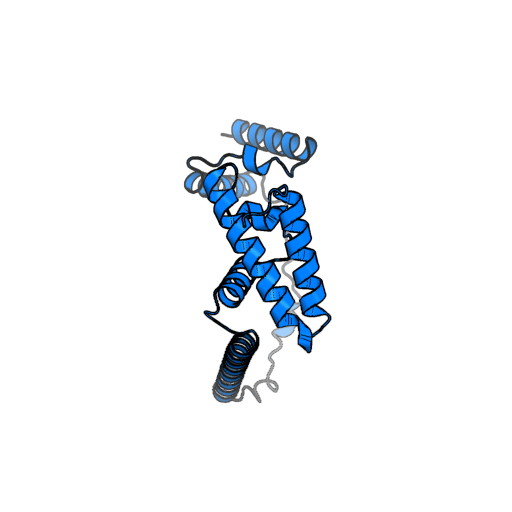A . ALA A 1 167 ? -7.578 24.107 -0.423 1.00 53.00 167 ALA A CA 1
ATOM 1324 C C . ALA A 1 167 ? -6.128 23.758 -0.818 1.00 53.00 167 ALA A C 1
ATOM 1326 O O . ALA A 1 167 ? -5.539 22.829 -0.272 1.00 53.00 167 ALA A O 1
ATOM 1327 N N . ILE A 1 168 ? -5.538 24.501 -1.760 1.00 56.59 168 ILE A N 1
ATOM 1328 C CA . ILE A 1 168 ? -4.143 24.320 -2.196 1.00 56.59 168 ILE A CA 1
ATOM 1329 C C . ILE A 1 168 ? -3.187 25.206 -1.385 1.00 56.59 168 ILE A C 1
ATOM 1331 O O . ILE A 1 168 ? -2.026 24.847 -1.193 1.00 56.59 168 ILE A O 1
ATOM 1335 N N . ALA A 1 169 ? -3.686 26.319 -0.840 1.00 55.38 169 ALA A N 1
ATOM 1336 C CA . ALA A 1 169 ? -2.909 27.275 -0.055 1.00 55.38 169 ALA A CA 1
ATOM 1337 C C . ALA A 1 169 ? -2.359 26.718 1.275 1.00 55.38 169 ALA A C 1
ATOM 1339 O O . ALA A 1 169 ? -1.485 27.346 1.864 1.00 55.38 169 ALA A O 1
ATOM 1340 N N . GLU A 1 170 ? -2.785 25.531 1.730 1.00 60.09 170 GLU A N 1
ATOM 1341 C CA . GLU A 1 170 ? -2.265 24.893 2.956 1.00 60.09 170 GLU A CA 1
ATOM 1342 C C . GLU A 1 170 ? -0.760 24.550 2.896 1.00 60.09 170 GLU A C 1
ATOM 1344 O O . GLU A 1 170 ? -0.159 24.249 3.926 1.00 60.09 170 GLU A O 1
ATOM 1349 N N . GLY A 1 171 ? -0.131 24.619 1.715 1.00 63.41 171 GLY A N 1
ATOM 1350 C CA . GLY A 1 171 ? 1.315 24.432 1.530 1.00 63.41 171 GLY A CA 1
ATOM 1351 C C . GLY A 1 171 ? 2.094 25.677 1.097 1.00 63.41 171 GLY A C 1
ATOM 1352 O O . GLY A 1 171 ? 3.308 25.581 0.927 1.00 63.41 171 GLY A O 1
ATOM 1353 N N . PHE A 1 172 ? 1.431 26.818 0.895 1.00 71.19 172 PHE A N 1
ATOM 1354 C CA . PHE A 1 172 ? 2.069 28.033 0.385 1.00 71.19 172 PHE A CA 1
ATOM 1355 C C . PHE A 1 172 ? 2.395 28.994 1.518 1.00 71.19 172 PHE A C 1
ATOM 1357 O O . PHE A 1 172 ? 1.626 29.161 2.467 1.00 71.19 172 PHE A O 1
ATOM 1364 N N . THR A 1 173 ? 3.552 29.645 1.427 1.00 78.94 173 THR A N 1
ATOM 1365 C CA . THR A 1 173 ? 3.889 30.688 2.388 1.00 78.94 173 THR A CA 1
ATOM 1366 C C . THR A 1 173 ? 3.048 31.930 2.110 1.00 78.94 173 THR A C 1
ATOM 1368 O O . THR A 1 173 ? 2.567 32.158 0.999 1.00 78.94 173 THR A O 1
ATOM 1371 N N . LYS A 1 174 ? 2.885 32.780 3.127 1.00 73.75 174 LYS A N 1
ATOM 1372 C CA . LYS A 1 174 ? 2.184 34.062 2.982 1.00 73.75 174 LYS A CA 1
ATOM 1373 C C . LYS A 1 174 ? 2.764 34.913 1.840 1.00 73.75 174 LYS A C 1
ATOM 1375 O O . LYS A 1 174 ? 2.009 35.559 1.125 1.00 73.75 174 LYS A O 1
ATOM 1380 N N . SER A 1 175 ? 4.082 34.863 1.643 1.00 70.81 175 SER A N 1
ATOM 1381 C CA . SER A 1 175 ? 4.773 35.587 0.574 1.00 70.81 175 SER A CA 1
ATOM 1382 C C . SER A 1 175 ? 4.439 35.057 -0.821 1.00 70.81 175 SER A C 1
ATOM 1384 O O . SER A 1 175 ? 4.297 35.853 -1.745 1.00 70.81 175 SER A O 1
ATOM 1386 N N . ASP A 1 176 ? 4.246 33.744 -0.970 1.00 68.94 176 ASP A N 1
ATOM 1387 C CA . ASP A 1 176 ? 3.834 33.155 -2.249 1.00 68.94 176 ASP A CA 1
ATOM 1388 C C . ASP A 1 176 ? 2.411 33.596 -2.616 1.00 68.94 176 ASP A C 1
ATOM 1390 O O . ASP A 1 176 ? 2.137 33.953 -3.760 1.00 68.94 176 ASP A O 1
ATOM 1394 N N . ILE A 1 177 ? 1.514 33.641 -1.626 1.00 74.25 177 ILE A N 1
ATOM 1395 C CA . ILE A 1 177 ? 0.128 34.092 -1.809 1.00 74.25 177 ILE A CA 1
ATOM 1396 C C . ILE A 1 177 ? 0.095 35.577 -2.199 1.00 74.25 177 ILE A C 1
ATOM 1398 O O . ILE A 1 177 ? -0.566 35.939 -3.170 1.00 74.25 177 ILE A O 1
ATOM 1402 N N . GLU A 1 178 ? 0.851 36.430 -1.502 1.00 77.19 178 GLU A N 1
ATOM 1403 C CA . GLU A 1 178 ? 0.934 37.867 -1.802 1.00 77.19 178 GLU A CA 1
ATOM 1404 C C . GLU A 1 178 ? 1.516 38.143 -3.200 1.00 77.19 178 GLU A C 1
ATOM 1406 O O . GLU A 1 178 ? 1.053 39.050 -3.899 1.00 77.19 178 GLU A O 1
ATOM 1411 N N . TRP A 1 179 ? 2.497 37.349 -3.642 1.00 84.06 179 TRP A N 1
ATOM 1412 C CA . TRP A 1 179 ? 3.060 37.454 -4.990 1.00 84.06 179 TRP A CA 1
ATOM 1413 C C . TRP A 1 179 ? 2.030 37.089 -6.068 1.00 84.06 179 TRP A C 1
ATOM 1415 O O . TRP A 1 179 ? 1.861 37.836 -7.035 1.00 84.06 179 TRP A O 1
ATOM 1425 N N . ILE A 1 180 ? 1.281 35.998 -5.871 1.00 73.88 180 ILE A N 1
ATOM 1426 C CA . ILE A 1 180 ? 0.223 35.556 -6.794 1.00 73.88 180 ILE A CA 1
ATOM 1427 C C . ILE A 1 180 ? -0.907 36.594 -6.866 1.00 73.88 180 ILE A C 1
ATOM 1429 O O . ILE A 1 180 ? -1.357 36.944 -7.958 1.00 73.88 180 ILE A O 1
ATOM 1433 N N . GLU A 1 181 ? -1.357 37.130 -5.729 1.00 78.31 181 GLU A N 1
ATOM 1434 C CA . GLU A 1 181 ? -2.408 38.155 -5.694 1.00 78.31 181 GLU A CA 1
ATOM 1435 C C . GLU A 1 181 ? -1.987 39.438 -6.419 1.00 78.31 181 GLU A C 1
ATOM 1437 O O . GLU A 1 181 ? -2.783 40.031 -7.157 1.00 78.31 181 GLU A O 1
ATOM 1442 N N . ARG A 1 182 ? -0.724 39.849 -6.260 1.00 82.19 182 ARG A N 1
ATOM 1443 C CA . ARG A 1 182 ? -0.163 41.000 -6.971 1.00 82.19 182 ARG A CA 1
ATOM 1444 C C . ARG A 1 182 ? -0.106 40.762 -8.478 1.00 82.19 182 ARG A C 1
ATOM 1446 O O . ARG A 1 182 ? -0.558 41.626 -9.226 1.00 82.19 182 ARG A O 1
ATOM 1453 N N . ALA A 1 183 ? 0.360 39.591 -8.909 1.00 76.12 183 ALA A N 1
ATOM 1454 C CA . ALA A 1 183 ? 0.414 39.220 -10.322 1.00 76.12 183 ALA A CA 1
ATOM 1455 C C . ALA A 1 183 ? -0.985 39.213 -10.964 1.00 76.12 183 ALA A C 1
ATOM 1457 O O . ALA A 1 183 ? -1.185 39.776 -12.038 1.00 76.12 183 ALA A O 1
ATOM 1458 N N . ILE A 1 184 ? -1.993 38.666 -10.274 1.00 77.88 184 ILE A N 1
ATOM 1459 C CA . ILE A 1 184 ? -3.387 38.681 -10.750 1.00 77.88 184 ILE A CA 1
ATOM 1460 C C . ILE A 1 184 ? -3.919 40.116 -10.865 1.00 77.88 184 ILE A C 1
ATOM 1462 O O . ILE A 1 184 ? -4.647 40.431 -11.809 1.00 77.88 184 ILE A O 1
ATOM 1466 N N . LYS A 1 185 ? -3.592 40.990 -9.907 1.00 82.69 185 LYS A N 1
ATOM 1467 C CA . LYS A 1 185 ? -4.028 42.392 -9.919 1.00 82.69 185 LYS A CA 1
ATOM 1468 C C . LYS A 1 185 ? -3.390 43.183 -11.061 1.00 82.69 185 LYS A C 1
ATOM 1470 O O . LYS A 1 185 ? -4.087 43.978 -11.681 1.00 82.69 185 LYS A O 1
ATOM 1475 N N . GLU A 1 186 ? -2.109 42.954 -11.342 1.00 77.88 186 GLU A N 1
ATOM 1476 C CA . GLU A 1 186 ? -1.405 43.577 -12.467 1.00 77.88 186 GLU A CA 1
ATOM 1477 C C . GLU A 1 186 ? -1.990 43.102 -13.803 1.00 77.88 186 GLU A C 1
ATOM 1479 O O . GLU A 1 186 ? -2.375 43.941 -14.607 1.00 77.88 186 GLU A O 1
ATOM 1484 N N . ILE A 1 187 ? -2.214 41.796 -13.998 1.00 74.12 187 ILE A N 1
ATOM 1485 C CA . ILE A 1 187 ? -2.839 41.263 -15.227 1.00 74.12 187 ILE A CA 1
ATOM 1486 C C . ILE A 1 187 ? -4.235 41.864 -15.458 1.00 74.12 187 ILE A C 1
ATOM 1488 O O . ILE A 1 187 ? -4.563 42.254 -16.574 1.00 74.12 187 ILE A O 1
ATOM 1492 N N . LYS A 1 188 ? -5.054 41.994 -14.405 1.00 76.25 188 LYS A N 1
ATOM 1493 C CA . LYS A 1 188 ? -6.388 42.614 -14.500 1.00 76.25 188 LYS A CA 1
ATOM 1494 C C . LYS A 1 188 ? -6.364 44.109 -14.814 1.00 76.25 188 LYS A C 1
ATOM 1496 O O . LYS A 1 188 ? -7.395 44.632 -15.204 1.00 76.25 188 LYS A O 1
ATOM 1501 N N . ALA A 1 189 ? -5.251 44.803 -14.588 1.00 74.50 189 ALA A N 1
ATOM 1502 C CA . ALA A 1 189 ? -5.132 46.222 -14.912 1.00 74.50 189 ALA A CA 1
ATOM 1503 C C . ALA A 1 189 ? -4.813 46.464 -16.399 1.00 74.50 189 ALA A C 1
ATOM 1505 O O . ALA A 1 189 ? -4.989 47.582 -16.874 1.00 74.50 189 ALA A O 1
ATOM 1506 N N . TYR A 1 190 ? -4.355 45.431 -17.115 1.00 67.50 190 TYR A N 1
ATOM 1507 C CA . TYR A 1 190 ? -4.023 45.481 -18.542 1.00 67.50 190 TYR A CA 1
ATOM 1508 C C . TYR A 1 190 ? -5.146 44.969 -19.463 1.00 67.50 190 TYR A C 1
ATOM 1510 O O . TYR A 1 190 ? -4.977 44.990 -20.681 1.00 67.50 190 TYR A O 1
ATOM 1518 N N . VAL A 1 191 ? -6.282 44.527 -18.906 1.00 59.22 191 VAL A N 1
ATOM 1519 C CA . VAL A 1 191 ? -7.482 44.062 -19.634 1.00 59.22 191 VAL A CA 1
ATOM 1520 C C . VAL A 1 191 ? -8.648 44.993 -19.342 1.00 59.22 191 VAL A C 1
ATOM 1522 O O . VAL A 1 191 ? -9.343 45.380 -20.306 1.00 59.22 191 VAL A O 1
#

Mean predicted aligned error: 16.69 Å

Secondary structure (DSSP, 8-state):
------HHHHHHHHHHHHHHHHH-TTTHHHHHHHHHHHHHHHHHHHHHH-SS-HHHHHHHH-TT--HHHHHHHHHHHTTSS-HHHHHHHHHHHHHHHHHHHHHHHHHHHHHS----SSSS---STTSSTT-----------HHHHHHHHHHHHHHHHHH-TT--HHHHGGGS-HHHHHHHHHHHHHHHH--

Nearest PDB structures (foldseek):
  7sqc-assembly1_R0  TM=5.876E-01  e=4.797E+00  Chlamydomonas reinhardtii
  4v6b-assembly6_Cq  TM=5.571E-01  e=3.811E+00  Homo sapiens
  4v6b-assembly6_Cj  TM=5.587E-01  e=3.811E+00  Homo sapiens
  4v6b-assembly6_Co  TM=5.551E-01  e=4.529E+00  Homo sapiens

Sequence (191 aa):
MPSNLPLDTLGKQIAANVTKGDQYADKAEQFYKAAGLYLIEAKERVKKTNALTWSQFLRINCSDLSRQRAHEYIQIADGRTTLAAMRATKNESVQQSRAQKREAADLIAETRPVVHNVVDNRPDYLNEINERPEYDDTPLSSEDLGAELLLAASTLRQYTGDFDWKAIAEGFTKSDIEWIERAIKEIKAYV

Solvent-accessible surface area (backbone atoms only — not comparable to full-atom values): 11214 Å² total; per-residue (Å²): 131,88,76,93,69,56,72,64,59,50,23,51,52,33,50,55,26,46,56,51,19,74,72,34,76,91,53,14,60,60,26,34,25,51,26,8,50,50,50,52,54,49,51,54,47,39,64,70,69,63,84,52,53,75,66,55,48,34,58,74,39,29,70,91,52,50,74,68,57,52,50,52,26,33,32,38,42,73,64,77,46,48,70,65,57,54,51,49,55,54,50,50,53,52,50,51,56,51,49,52,53,48,54,53,50,52,51,52,60,68,68,47,71,80,87,71,82,77,70,91,68,70,70,80,68,74,67,58,72,74,58,61,74,76,73,72,82,65,73,75,51,74,68,60,55,45,50,54,50,49,51,53,50,50,54,49,53,75,76,41,87,81,65,64,64,73,78,63,45,83,80,55,53,73,68,56,53,54,50,51,54,49,52,53,52,54,57,61,73,78,109

pLDDT: mean 79.02, std 16.87, range [47.75, 97.56]

Radius of gyration: 28.58 Å; Cα contacts (8 Å, |Δi|>4): 94; chains: 1; bounding box: 51×63×69 Å

Foldseek 3Di:
DQDPDDLLVLLVLLQVLCVVLVVDVVCNLVSLLVSLVSLVSSQVVCVVVVPDDSQVSCCVRPVPADPVNSVVSVCSNVVVDGPVRVVVVVVVVVVVVVVVVVVVVVVVVVPPDPPPPPPVDDDPCVVVVVPPPPPPPPPPPPVVVLVVVVVVVVVVVVVPPPPDPVVVCVPPDPVRVVVVVVVVVVNVVVD